Protein AF-A0A929CDM4-F1 (afdb_monomer_lite)

Radius of gyration: 18.73 Å; chains: 1; bounding box: 52×41×54 Å

Secondary structure (DSSP, 8-state):
---EEEE---S--S-----EEE--SEEESPTTTS-TTTTTTEEEEEEE-TTSPEEEEEEETTTTEEEEEEESTT-EEEEEEEE-TTSPBPPPEE--SSEEEEEETTEEEEEEEEE-S-SB-EEEEEEEEEHHHHHHHHHTTGGGSPTTSPP---HHHHHHHHHHHHS-HHHHHHHHHHTT-SSHHHHHHTTSPEEEEEE-SSEEEEEEEEE-TTSS-EEEEEEEEETTT-B-

Sequence (232 aa):
MLLLMIILHLPDTQGIVSAQEAPPVLEFPQSGLDDTSTYRGYTTRFFKDSEGNTLQISLNRNNGRVVNLWADAANESISFTARDTSGQPAKLNWLSDSAQVSATGQNRFVHYTLSSELSTLDIGHFLLGSMRKERDYQYFQYHLQPFGSEPFIEDEFKELIGHIEQLPEKKRHLHLTLLKAKDTNELRLRLLPRITFSKGEQISTMHINQVMFDGKNHLLLELSVDSKKAAI

pLDD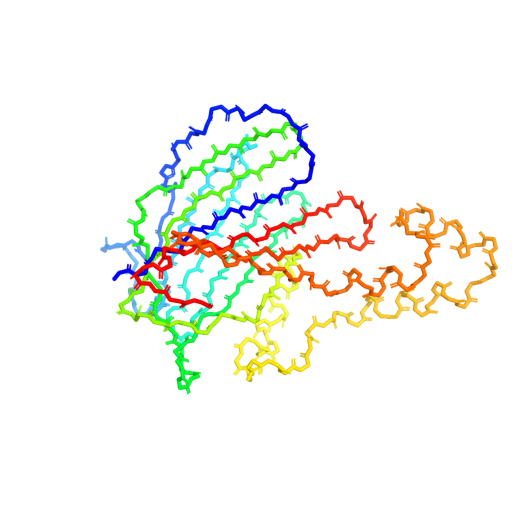T: mean 88.38, std 15.76, range [22.84, 98.5]

Foldseek 3Di:
DKKWKKKKKWDDDDDWDDWDWWAFPDKPPDPPPDDCVVQPQKIWTWTAAPVRWIWIWMARQQLQKIKIFTPDPFRWIKIKGKDDPVRGGFGKDFPDRTWTWTDDDPITIIIGIIDGPDQEIDMAPIDTGHPVLVVVCVVVPVSVDDHVPDHDFDVVLVVVLVVLVPDDPVSSVVVCVQLVHPHSVRLVVLRAWDWDWDDDPQKTKIWTWHQHNSNPTIIIIIIIIGPVRHDD

Structure (mmCIF, N/CA/C/O backbone):
data_AF-A0A929CDM4-F1
#
_entry.id   AF-A0A929CDM4-F1
#
loop_
_atom_site.group_PDB
_atom_site.id
_atom_site.type_symbol
_atom_site.label_atom_id
_atom_site.label_alt_id
_atom_site.label_comp_id
_atom_site.label_asym_id
_atom_site.label_entity_id
_atom_site.label_seq_id
_atom_site.pdbx_PDB_ins_code
_atom_site.Cartn_x
_atom_site.Cartn_y
_atom_site.Cartn_z
_atom_site.occupancy
_atom_site.B_iso_or_equiv
_atom_site.auth_seq_id
_atom_site.auth_comp_id
_atom_site.auth_asym_id
_atom_site.auth_atom_id
_atom_site.pdbx_PDB_model_num
ATOM 1 N N . MET A 1 1 ? 4.713 0.581 -23.415 1.00 25.42 1 MET A N 1
ATOM 2 C CA . MET A 1 1 ? 5.278 1.217 -22.210 1.00 25.42 1 MET A CA 1
ATOM 3 C C . MET A 1 1 ? 4.119 1.634 -21.330 1.00 25.42 1 MET A C 1
ATOM 5 O O . MET A 1 1 ? 3.431 2.598 -21.652 1.00 25.42 1 MET A O 1
ATOM 9 N N . LEU A 1 2 ? 3.851 0.835 -20.300 1.00 22.84 2 LEU A N 1
ATOM 10 C CA . LEU A 1 2 ? 2.886 1.166 -19.258 1.00 22.84 2 LEU A CA 1
ATOM 11 C C . LEU A 1 2 ? 3.387 2.399 -18.492 1.00 22.84 2 LEU A C 1
ATOM 13 O O . LEU A 1 2 ? 4.569 2.454 -18.167 1.00 22.84 2 LEU A O 1
ATOM 17 N N . LEU A 1 3 ? 2.516 3.373 -18.239 1.00 26.31 3 LEU A N 1
ATOM 18 C CA . LEU A 1 3 ? 2.780 4.494 -17.339 1.00 26.31 3 LEU A CA 1
ATOM 19 C C . LEU A 1 3 ? 1.980 4.210 -16.072 1.00 26.31 3 LEU A C 1
ATOM 21 O O . LEU A 1 3 ? 0.757 4.257 -16.136 1.00 26.31 3 LEU A O 1
ATOM 25 N N . LEU A 1 4 ? 2.639 3.854 -14.973 1.00 32.91 4 LEU A N 1
ATOM 26 C CA . LEU A 1 4 ? 1.983 3.728 -13.675 1.00 32.91 4 LEU A CA 1
ATOM 27 C C . LEU A 1 4 ? 2.288 4.990 -12.874 1.00 32.91 4 LEU A C 1
ATOM 29 O O . LEU A 1 4 ? 3.416 5.175 -12.419 1.00 32.91 4 LEU A O 1
ATOM 33 N N . MET A 1 5 ? 1.292 5.862 -12.763 1.00 35.81 5 MET A N 1
ATOM 34 C CA . MET A 1 5 ? 1.339 7.080 -11.963 1.00 35.81 5 MET A CA 1
ATOM 35 C C . MET A 1 5 ? 0.899 6.733 -10.545 1.00 35.81 5 MET A C 1
ATOM 37 O O . MET A 1 5 ? -0.217 6.246 -10.367 1.00 35.81 5 MET A O 1
ATOM 41 N N . ILE A 1 6 ? 1.765 6.945 -9.557 1.00 46.19 6 ILE A N 1
ATOM 42 C CA . ILE A 1 6 ? 1.439 6.677 -8.155 1.00 46.19 6 ILE A CA 1
ATOM 43 C C . ILE A 1 6 ? 1.203 8.007 -7.439 1.00 46.19 6 ILE A C 1
ATOM 45 O O . ILE A 1 6 ? 2.152 8.773 -7.341 1.00 46.19 6 ILE A O 1
ATOM 49 N N . ILE A 1 7 ? -0.012 8.303 -6.956 1.00 46.38 7 ILE A N 1
ATOM 50 C CA . ILE A 1 7 ? -0.275 9.473 -6.085 1.00 46.38 7 ILE A CA 1
ATOM 51 C C . ILE A 1 7 ? -0.648 8.983 -4.690 1.00 46.38 7 ILE A C 1
ATOM 53 O O . ILE A 1 7 ? -1.564 8.185 -4.524 1.00 46.38 7 ILE A O 1
ATOM 57 N N . LEU A 1 8 ? 0.035 9.469 -3.661 1.00 40.16 8 LEU A N 1
ATOM 58 C CA . LEU A 1 8 ? -0.279 9.118 -2.278 1.00 40.16 8 LEU A CA 1
ATOM 59 C C . LEU A 1 8 ? -0.934 10.316 -1.581 1.00 40.16 8 LEU A C 1
ATOM 61 O O . LEU A 1 8 ? -0.288 11.349 -1.468 1.00 40.16 8 LEU A O 1
ATOM 65 N N . HIS A 1 9 ? -2.205 10.211 -1.166 1.00 36.44 9 HIS A N 1
ATOM 66 C CA . HIS A 1 9 ? -2.875 11.205 -0.295 1.00 36.44 9 HIS A CA 1
ATOM 67 C C . HIS A 1 9 ? -2.745 10.828 1.185 1.00 36.44 9 HIS A C 1
ATOM 69 O O . HIS A 1 9 ? -2.899 9.667 1.564 1.00 36.44 9 HIS A O 1
ATOM 75 N N . LEU A 1 10 ? -2.674 11.873 2.004 1.00 34.91 10 LEU A N 1
ATOM 76 C CA . LEU A 1 10 ? -3.344 11.984 3.308 1.00 34.91 10 LEU A CA 1
ATOM 77 C C . LEU A 1 10 ? -4.508 13.013 3.137 1.00 34.91 10 LEU A C 1
ATOM 79 O O . LEU A 1 10 ? -4.546 13.659 2.086 1.00 34.91 10 LEU A O 1
ATOM 83 N N . PRO A 1 11 ? -5.507 13.166 4.035 1.00 39.91 11 PRO A N 1
ATOM 84 C CA . PRO A 1 11 ? -6.790 13.809 3.717 1.00 39.91 11 PRO A CA 1
ATOM 85 C C . PRO A 1 11 ? -6.906 15.329 3.994 1.00 39.91 11 PRO A C 1
ATOM 87 O O . PRO A 1 11 ? -6.393 15.859 4.974 1.00 39.91 11 PRO A O 1
ATOM 90 N N . ASP A 1 12 ? -7.714 15.979 3.143 1.00 35.16 12 ASP A N 1
ATOM 91 C CA . ASP A 1 12 ? -8.304 17.342 3.128 1.00 35.16 12 ASP A CA 1
ATOM 92 C C . ASP A 1 12 ? -7.727 18.450 2.211 1.00 35.16 12 ASP A C 1
ATOM 94 O O . ASP A 1 12 ? -6.548 18.796 2.185 1.00 35.16 12 ASP A O 1
ATOM 98 N N . THR A 1 13 ? -8.647 19.020 1.424 1.00 42.25 13 THR A N 1
ATOM 99 C CA . THR A 1 13 ? -8.456 19.924 0.282 1.00 42.25 13 THR A CA 1
ATOM 100 C C . THR A 1 13 ? -8.278 21.394 0.670 1.00 42.25 13 THR A C 1
ATOM 102 O O . THR A 1 13 ? -9.182 21.971 1.266 1.00 42.25 13 THR A O 1
ATOM 105 N N . GLN A 1 14 ? -7.186 22.022 0.215 1.00 34.78 14 GLN A N 1
ATOM 106 C CA . GLN A 1 14 ? -7.141 23.259 -0.594 1.00 34.78 14 GLN A CA 1
ATOM 107 C C . GLN A 1 14 ? -5.694 23.777 -0.688 1.00 34.78 14 GLN A C 1
ATOM 109 O O . GLN A 1 14 ? -5.054 24.031 0.327 1.00 34.78 14 GLN A O 1
ATOM 114 N N . GLY A 1 15 ? -5.222 23.993 -1.921 1.00 40.34 15 GLY A N 1
ATOM 115 C CA . GLY A 1 15 ? -3.955 24.665 -2.225 1.00 40.34 15 GLY A CA 1
ATOM 116 C C . GLY A 1 15 ? -2.789 23.709 -2.456 1.00 40.34 15 GLY A C 1
ATOM 117 O O . GLY A 1 15 ? -2.022 23.444 -1.539 1.00 40.34 15 GLY A O 1
ATOM 118 N N . ILE A 1 16 ? -2.620 23.240 -3.698 1.00 43.75 16 ILE A N 1
ATOM 119 C CA . ILE A 1 16 ? -1.376 22.576 -4.106 1.00 43.75 16 ILE A CA 1
ATOM 120 C C . ILE A 1 16 ? -0.238 23.583 -3.896 1.00 43.75 16 ILE A C 1
ATOM 122 O O . ILE A 1 16 ? -0.132 24.568 -4.628 1.00 43.75 16 ILE A O 1
ATOM 126 N N . VAL A 1 17 ? 0.601 23.351 -2.886 1.00 54.66 17 VAL A N 1
ATOM 127 C CA . VAL A 1 17 ? 1.922 23.976 -2.808 1.00 54.66 17 VAL A CA 1
ATOM 128 C C . VAL A 1 17 ? 2.758 23.375 -3.937 1.00 54.66 17 VAL A C 1
ATOM 130 O O . VAL A 1 17 ? 2.660 22.176 -4.199 1.00 54.66 17 VAL A O 1
ATOM 133 N N . SER A 1 18 ? 3.530 24.222 -4.626 1.00 63.28 18 SER A N 1
ATOM 134 C CA . SER A 1 18 ? 4.393 23.871 -5.764 1.00 63.28 18 SER A CA 1
ATOM 135 C C . SER A 1 18 ? 5.020 22.485 -5.601 1.00 63.28 18 SER A C 1
ATOM 137 O O . SER A 1 18 ? 5.820 22.281 -4.690 1.00 63.28 18 SER A O 1
ATOM 139 N N . ALA A 1 19 ? 4.668 21.546 -6.482 1.00 76.25 19 ALA A N 1
ATOM 140 C CA . ALA A 1 19 ? 5.334 20.253 -6.530 1.00 76.25 19 ALA A CA 1
ATOM 141 C C . ALA A 1 19 ? 6.812 20.468 -6.864 1.00 76.25 19 ALA A C 1
ATOM 143 O O . ALA A 1 19 ? 7.143 21.160 -7.828 1.00 76.25 19 ALA A O 1
ATOM 144 N N . GLN A 1 20 ? 7.689 19.910 -6.038 1.00 87.19 20 GLN A N 1
ATOM 145 C CA . GLN A 1 20 ? 9.128 19.990 -6.213 1.00 87.19 20 GLN A CA 1
ATOM 146 C C . GLN A 1 20 ? 9.639 18.656 -6.746 1.00 87.19 20 GLN A C 1
ATOM 148 O O . GLN A 1 20 ? 9.327 17.599 -6.197 1.00 87.19 20 GLN A O 1
ATOM 153 N N . GLU A 1 21 ? 10.453 18.698 -7.799 1.00 92.50 21 GLU A N 1
ATOM 154 C CA . GLU A 1 21 ? 11.220 17.524 -8.203 1.00 92.50 21 GLU A CA 1
ATOM 155 C C . GLU A 1 21 ? 12.309 17.233 -7.165 1.00 92.50 21 GLU A C 1
ATOM 157 O O . GLU A 1 21 ? 13.149 18.080 -6.851 1.00 92.50 21 GLU A O 1
ATOM 162 N N . ALA A 1 22 ? 12.281 16.018 -6.633 1.00 92.25 22 ALA A N 1
ATOM 163 C CA . ALA A 1 22 ? 13.230 15.493 -5.673 1.00 92.25 22 ALA A CA 1
ATOM 164 C C . ALA A 1 22 ? 13.997 14.329 -6.324 1.00 92.25 22 ALA A C 1
ATOM 166 O O . ALA A 1 22 ? 13.408 13.267 -6.566 1.00 92.25 22 ALA A O 1
ATOM 167 N N . PRO A 1 23 ? 15.296 14.491 -6.635 1.00 94.88 23 PRO A N 1
ATOM 168 C CA . PRO A 1 23 ? 16.120 13.361 -7.034 1.00 94.88 23 PRO A CA 1
ATOM 169 C C . PRO A 1 23 ? 16.297 12.400 -5.848 1.00 94.88 23 PRO A C 1
ATOM 171 O O . PRO A 1 23 ? 16.176 12.813 -4.686 1.00 94.88 23 PRO A O 1
ATOM 174 N N . PRO A 1 24 ? 16.595 11.120 -6.108 1.00 96.06 24 PRO A N 1
ATOM 175 C CA . PRO A 1 24 ? 16.907 10.191 -5.040 1.00 96.06 24 PRO A CA 1
ATOM 176 C C . PRO A 1 24 ? 18.178 10.632 -4.301 1.00 96.06 24 PRO A C 1
ATOM 178 O O . PRO A 1 24 ? 19.179 11.007 -4.907 1.00 96.06 24 PRO A O 1
ATOM 181 N N . VAL A 1 25 ? 18.146 10.574 -2.970 1.00 96.00 25 VAL A N 1
ATOM 182 C CA . VAL A 1 25 ? 19.313 10.851 -2.113 1.00 96.00 25 VAL A CA 1
ATOM 183 C C . VAL A 1 25 ? 20.250 9.649 -2.011 1.00 96.00 25 VAL A C 1
ATOM 185 O O . VAL A 1 25 ? 21.412 9.795 -1.641 1.00 96.00 25 VAL A O 1
ATOM 188 N N . LEU A 1 26 ? 19.731 8.456 -2.307 1.00 94.88 26 LEU A N 1
ATOM 189 C CA . LEU A 1 26 ? 20.453 7.192 -2.322 1.00 94.88 26 LEU A CA 1
ATOM 190 C C . LEU A 1 26 ? 19.713 6.212 -3.238 1.00 94.88 26 LEU A C 1
ATOM 192 O O . LEU A 1 26 ? 18.481 6.211 -3.289 1.00 94.88 26 LEU A O 1
ATOM 196 N N . GLU A 1 27 ? 20.456 5.359 -3.930 1.00 94.06 27 GLU A N 1
ATOM 197 C CA . GLU A 1 27 ? 19.916 4.321 -4.808 1.00 94.06 27 GLU A CA 1
ATOM 198 C C . GLU A 1 27 ? 20.677 3.019 -4.589 1.00 94.06 27 GLU A C 1
ATOM 200 O O . GLU A 1 27 ? 21.888 3.054 -4.396 1.00 94.06 27 GLU A O 1
ATOM 205 N N . PHE A 1 28 ? 19.980 1.886 -4.650 1.00 91.81 28 PHE A N 1
ATOM 206 C CA . PHE A 1 28 ? 20.576 0.555 -4.630 1.00 91.81 28 PHE A CA 1
ATOM 207 C C . PHE A 1 28 ? 20.020 -0.320 -5.760 1.00 91.81 28 PHE A C 1
ATOM 209 O O . PHE A 1 28 ? 18.816 -0.269 -6.038 1.00 91.81 28 PHE A O 1
ATOM 216 N N . PRO A 1 29 ? 20.851 -1.191 -6.354 1.00 90.38 29 PRO A N 1
ATOM 217 C CA . PRO A 1 29 ? 22.305 -1.247 -6.177 1.00 90.38 29 PRO A CA 1
ATOM 218 C C . PRO A 1 29 ? 23.016 -0.068 -6.866 1.00 90.38 29 PRO A C 1
ATOM 220 O O . PRO A 1 29 ? 22.627 0.348 -7.957 1.00 90.38 29 PRO A O 1
ATOM 223 N N . GLN A 1 30 ? 24.094 0.431 -6.265 1.00 86.62 30 GLN A N 1
ATOM 224 C CA . GLN A 1 30 ? 25.029 1.362 -6.889 1.00 86.62 30 GLN A CA 1
ATOM 225 C C . GLN A 1 30 ? 26.025 0.597 -7.761 1.00 86.62 30 GLN A C 1
ATOM 227 O O . GLN A 1 30 ? 26.800 -0.241 -7.289 1.00 86.62 30 GLN A O 1
ATOM 232 N N . SER A 1 31 ? 26.026 0.909 -9.057 1.00 81.19 31 SER A N 1
ATOM 233 C CA . SER A 1 31 ? 26.948 0.302 -10.017 1.00 81.19 31 SER A CA 1
ATOM 234 C C . SER A 1 31 ? 28.405 0.545 -9.613 1.00 81.19 31 SER A C 1
ATOM 236 O O . SER A 1 31 ? 28.826 1.687 -9.448 1.00 81.19 31 SER A O 1
ATOM 238 N N . GLY A 1 32 ? 29.187 -0.530 -9.496 1.00 81.38 32 GLY A N 1
ATOM 239 C CA . GLY A 1 32 ? 30.612 -0.470 -9.153 1.00 81.38 32 GLY A CA 1
ATOM 240 C C . GLY A 1 32 ? 30.923 -0.376 -7.656 1.00 81.38 32 GLY A C 1
ATOM 241 O O . GLY A 1 32 ? 32.097 -0.461 -7.303 1.00 81.38 32 GLY A O 1
ATOM 242 N N . LEU A 1 33 ? 29.910 -0.248 -6.790 1.00 85.50 33 LEU A N 1
ATOM 243 C CA . LEU A 1 33 ? 30.075 -0.277 -5.332 1.00 85.50 33 LEU A CA 1
ATOM 244 C C . LEU A 1 33 ? 29.422 -1.514 -4.709 1.00 85.50 33 LEU A C 1
ATOM 246 O O . LEU A 1 33 ? 30.043 -2.193 -3.894 1.00 85.50 33 LEU A O 1
ATOM 250 N N . ASP A 1 34 ? 28.187 -1.816 -5.103 1.00 84.62 34 ASP A N 1
ATOM 251 C CA . ASP A 1 34 ? 27.412 -2.902 -4.514 1.00 84.62 34 ASP A CA 1
ATOM 252 C C . ASP A 1 34 ? 27.644 -4.248 -5.203 1.00 84.62 34 ASP A C 1
ATOM 254 O O . ASP A 1 34 ? 27.757 -4.349 -6.430 1.00 84.62 34 ASP A O 1
ATOM 258 N N . ASP A 1 35 ? 27.608 -5.322 -4.410 1.00 81.75 35 ASP A N 1
ATOM 259 C CA . ASP A 1 35 ? 27.522 -6.677 -4.942 1.00 81.75 35 ASP A CA 1
ATOM 260 C C . ASP A 1 35 ? 26.142 -6.910 -5.573 1.00 81.75 35 ASP A C 1
ATOM 262 O O . ASP A 1 35 ? 25.146 -7.207 -4.908 1.00 81.75 35 ASP A O 1
ATOM 266 N N . THR A 1 36 ? 26.101 -6.814 -6.899 1.00 74.00 36 THR A N 1
ATOM 267 C CA . THR A 1 36 ? 24.895 -7.029 -7.710 1.00 74.00 36 THR A CA 1
ATOM 268 C C . THR A 1 36 ? 24.220 -8.388 -7.487 1.00 74.00 36 THR A C 1
ATOM 270 O O . THR A 1 36 ? 23.030 -8.526 -7.780 1.00 74.00 36 THR A O 1
ATOM 273 N N . SER A 1 37 ? 24.928 -9.393 -6.955 1.00 80.94 37 SER A N 1
ATOM 274 C CA . SER A 1 37 ? 24.332 -10.690 -6.631 1.00 80.94 37 SER A CA 1
ATOM 275 C C . SER A 1 37 ? 23.395 -10.614 -5.420 1.00 80.94 37 SER A C 1
ATOM 277 O O . SER A 1 37 ? 22.335 -11.243 -5.439 1.00 80.94 37 SER A O 1
ATOM 279 N N . THR A 1 38 ? 23.725 -9.770 -4.437 1.00 77.75 38 THR A N 1
ATOM 280 C CA . THR A 1 38 ? 22.933 -9.539 -3.220 1.00 77.75 38 THR A CA 1
ATOM 281 C C . THR A 1 38 ? 21.629 -8.795 -3.525 1.00 77.75 38 THR A C 1
ATOM 283 O O . THR A 1 38 ? 20.590 -9.087 -2.938 1.00 77.75 38 THR A O 1
ATOM 286 N N . TYR A 1 39 ? 21.644 -7.890 -4.506 1.00 78.81 39 TYR A N 1
ATOM 287 C CA . TYR A 1 39 ? 20.474 -7.100 -4.918 1.00 78.81 39 TYR A CA 1
ATOM 288 C C . TYR A 1 39 ? 19.732 -7.694 -6.121 1.00 78.81 39 TYR A C 1
ATOM 290 O O . TYR A 1 39 ? 18.969 -7.000 -6.796 1.00 78.81 39 TYR A O 1
ATOM 298 N N . ARG A 1 40 ? 19.953 -8.973 -6.448 1.00 82.56 40 ARG A N 1
ATOM 299 C CA . ARG A 1 40 ? 19.385 -9.572 -7.661 1.00 82.56 40 ARG A CA 1
ATOM 300 C C . ARG A 1 40 ? 17.858 -9.474 -7.663 1.00 82.56 40 ARG A C 1
ATOM 302 O O . ARG A 1 40 ? 17.171 -10.103 -6.862 1.00 82.56 40 ARG A O 1
ATOM 309 N N . GLY A 1 41 ? 17.333 -8.725 -8.630 1.00 84.88 41 GLY A N 1
ATOM 310 C CA . GLY A 1 41 ? 15.897 -8.508 -8.792 1.00 84.88 41 GLY A CA 1
ATOM 311 C C . GLY A 1 41 ? 15.315 -7.437 -7.871 1.00 84.88 41 GLY A C 1
ATOM 312 O O . GLY A 1 41 ? 14.106 -7.260 -7.883 1.00 84.88 41 GLY A O 1
ATOM 313 N N . TYR A 1 42 ? 16.139 -6.694 -7.134 1.00 90.69 42 TYR A N 1
ATOM 314 C CA . TYR A 1 42 ? 15.710 -5.560 -6.324 1.00 90.69 42 TYR A CA 1
ATOM 315 C C . TYR A 1 42 ? 16.337 -4.262 -6.823 1.00 90.69 42 TYR A C 1
ATOM 317 O O . TYR A 1 42 ? 17.523 -4.210 -7.142 1.00 90.69 42 TYR A O 1
ATOM 325 N N . THR A 1 43 ? 15.535 -3.204 -6.856 1.00 94.44 43 THR A N 1
ATOM 326 C CA . THR A 1 43 ? 16.027 -1.831 -7.011 1.00 94.44 43 THR A CA 1
ATOM 327 C C . THR A 1 43 ? 15.331 -0.946 -5.997 1.00 94.44 43 THR A C 1
ATOM 329 O O . THR A 1 43 ? 14.103 -0.981 -5.912 1.00 94.44 43 THR A O 1
ATOM 332 N N . THR A 1 44 ? 16.086 -0.133 -5.275 1.00 95.25 44 THR A N 1
ATOM 333 C CA . THR A 1 44 ? 15.560 0.721 -4.213 1.00 95.25 44 THR A CA 1
ATOM 334 C C . THR A 1 44 ? 16.042 2.145 -4.409 1.00 95.25 44 THR A C 1
ATOM 336 O O . THR A 1 44 ? 17.218 2.364 -4.677 1.00 95.25 44 THR A O 1
ATOM 339 N N . ARG A 1 45 ? 15.148 3.118 -4.246 1.00 97.12 45 ARG A N 1
ATOM 340 C CA . ARG A 1 45 ? 15.481 4.545 -4.236 1.00 97.12 45 ARG A CA 1
ATOM 341 C C . ARG A 1 45 ? 14.994 5.184 -2.945 1.00 97.12 45 ARG A C 1
ATOM 343 O O . ARG A 1 45 ? 13.924 4.830 -2.448 1.00 97.12 45 ARG A O 1
ATOM 350 N N . PHE A 1 46 ? 15.775 6.118 -2.415 1.00 97.19 46 PHE A N 1
ATOM 351 C CA . PHE A 1 46 ? 15.433 6.895 -1.229 1.00 97.19 46 PHE A CA 1
ATOM 352 C C . PHE A 1 46 ? 15.196 8.346 -1.612 1.00 97.19 46 PHE A C 1
ATOM 354 O O . PHE A 1 46 ? 16.004 8.930 -2.324 1.00 97.19 46 PHE A O 1
ATOM 361 N N . PHE A 1 47 ? 14.137 8.943 -1.085 1.00 96.00 47 PHE A N 1
ATOM 362 C CA . PHE A 1 47 ? 13.760 10.333 -1.317 1.00 96.00 47 PHE A CA 1
ATOM 363 C C . PHE A 1 47 ? 13.538 11.051 0.015 1.00 96.00 47 PHE A C 1
ATOM 365 O O . PHE A 1 47 ? 13.422 10.420 1.070 1.00 96.00 47 PHE A O 1
ATOM 372 N N . LYS A 1 48 ? 13.467 12.381 -0.042 1.00 94.94 48 LYS A N 1
ATOM 373 C CA . LYS A 1 48 ? 12.960 13.210 1.051 1.00 94.94 48 LYS A CA 1
ATOM 374 C C . LYS A 1 48 ? 11.534 13.631 0.740 1.00 94.94 48 LYS A C 1
ATOM 376 O O . LYS A 1 48 ? 11.285 14.109 -0.362 1.00 94.94 48 LYS A O 1
ATOM 381 N N . ASP A 1 49 ? 10.619 13.418 1.680 1.00 90.81 49 ASP A N 1
ATOM 382 C CA . ASP A 1 49 ? 9.259 13.944 1.565 1.00 90.81 49 ASP A CA 1
ATOM 383 C C . ASP A 1 49 ? 9.214 15.451 1.890 1.00 90.81 49 ASP A C 1
ATOM 385 O O . ASP A 1 49 ? 10.238 16.084 2.165 1.00 90.81 49 ASP A O 1
ATOM 389 N N . SER A 1 50 ? 8.015 16.036 1.858 1.00 90.12 50 SER A N 1
ATOM 390 C CA . SER A 1 50 ? 7.795 17.465 2.108 1.00 90.12 50 SER A CA 1
ATOM 391 C C . SER A 1 50 ? 8.124 17.911 3.537 1.00 90.12 50 SER A C 1
ATOM 393 O O . SER A 1 50 ? 8.226 19.108 3.788 1.00 90.12 50 SER A O 1
ATOM 395 N N . GLU A 1 51 ? 8.278 16.973 4.472 1.00 90.44 51 GLU A N 1
ATOM 396 C CA . GLU A 1 51 ? 8.641 17.222 5.871 1.00 90.44 51 GLU A CA 1
ATOM 397 C C . GLU A 1 51 ? 10.097 16.829 6.177 1.00 90.44 51 GLU A C 1
ATOM 399 O O . GLU A 1 51 ? 10.570 16.995 7.301 1.00 90.44 51 GLU A O 1
ATOM 404 N N . GLY A 1 52 ? 10.840 16.330 5.184 1.00 92.00 52 GLY A N 1
ATOM 405 C CA . GLY A 1 52 ? 12.222 15.880 5.338 1.00 92.00 52 GLY A CA 1
ATOM 406 C C . GLY A 1 52 ? 12.372 14.454 5.882 1.00 92.00 52 GLY A C 1
ATOM 407 O O . GLY A 1 52 ? 13.510 14.009 6.114 1.00 92.00 52 GLY A O 1
ATOM 408 N N . ASN A 1 53 ? 11.274 13.706 6.035 1.00 93.56 53 ASN A N 1
ATOM 409 C CA . ASN A 1 53 ? 11.332 12.281 6.348 1.00 93.56 53 ASN A CA 1
ATOM 410 C C . ASN A 1 53 ? 11.931 11.521 5.164 1.00 93.56 53 ASN A C 1
ATOM 412 O O . ASN A 1 53 ? 11.844 11.935 4.005 1.00 93.56 53 ASN A O 1
ATOM 416 N N . THR A 1 54 ? 12.572 10.393 5.456 1.00 96.12 54 THR A N 1
ATOM 417 C CA . THR A 1 54 ? 13.101 9.524 4.406 1.00 96.12 54 THR A CA 1
ATOM 418 C C . THR A 1 54 ? 11.998 8.598 3.910 1.00 96.12 54 THR A C 1
ATOM 420 O O . THR A 1 54 ? 11.437 7.833 4.691 1.00 96.12 54 THR A O 1
ATOM 423 N N . LEU A 1 55 ? 11.745 8.629 2.606 1.00 96.25 55 LEU A N 1
ATOM 424 C CA . LEU A 1 55 ? 10.916 7.656 1.909 1.00 96.25 55 LEU A CA 1
ATOM 425 C C . LEU A 1 55 ? 11.813 6.656 1.184 1.00 96.25 55 LEU A C 1
ATOM 427 O O . LEU A 1 55 ? 12.586 7.046 0.314 1.00 96.25 55 LEU A O 1
ATOM 431 N N . GLN A 1 56 ? 11.676 5.374 1.495 1.00 97.31 56 GLN A N 1
ATOM 432 C CA . GLN A 1 56 ? 12.272 4.281 0.737 1.00 97.31 56 GLN A CA 1
ATOM 433 C C . GLN A 1 56 ? 11.234 3.672 -0.208 1.00 97.31 56 GLN A C 1
ATOM 435 O O . GLN A 1 56 ? 10.188 3.209 0.242 1.00 97.31 56 GLN A O 1
ATOM 440 N N . ILE A 1 57 ? 11.551 3.585 -1.498 1.00 97.50 57 ILE A N 1
ATOM 441 C CA . ILE A 1 57 ? 10.730 2.887 -2.491 1.00 97.50 57 ILE A CA 1
ATOM 442 C C . ILE A 1 57 ? 11.536 1.727 -3.057 1.00 97.50 57 ILE A C 1
ATOM 444 O O . ILE A 1 57 ? 12.588 1.932 -3.659 1.00 97.50 57 ILE A O 1
ATOM 448 N N . SER A 1 58 ? 11.043 0.509 -2.861 1.00 96.88 58 SER A N 1
ATOM 449 C CA . SER A 1 58 ? 11.698 -0.729 -3.288 1.00 96.88 58 SER A CA 1
ATOM 450 C C . SER A 1 58 ? 10.846 -1.442 -4.334 1.00 96.88 58 SER A C 1
ATOM 452 O O . SER A 1 58 ? 9.665 -1.705 -4.104 1.00 96.88 58 SER A O 1
ATOM 454 N N . LEU A 1 59 ? 11.455 -1.786 -5.467 1.00 97.12 59 LEU A N 1
ATOM 455 C CA . LEU A 1 59 ? 10.862 -2.614 -6.513 1.00 97.12 59 LEU A CA 1
ATOM 456 C C . LEU A 1 59 ? 11.484 -4.005 -6.434 1.00 97.12 59 LEU A C 1
ATOM 458 O O . LEU A 1 59 ? 12.681 -4.165 -6.681 1.00 97.12 59 LEU A O 1
ATOM 462 N N . ASN A 1 60 ? 10.678 -5.011 -6.110 1.00 95.81 60 ASN A N 1
ATOM 463 C CA . ASN A 1 60 ? 11.083 -6.406 -6.167 1.00 95.81 60 ASN A CA 1
ATOM 464 C C . ASN A 1 60 ? 10.578 -7.038 -7.465 1.00 95.81 60 ASN A C 1
ATOM 466 O O . ASN A 1 60 ? 9.436 -7.468 -7.592 1.00 95.81 60 ASN A O 1
ATOM 470 N N . ARG A 1 61 ? 11.469 -7.127 -8.443 1.00 92.94 61 ARG A N 1
ATOM 471 C CA . ARG A 1 61 ? 11.222 -7.676 -9.778 1.00 92.94 61 ARG A CA 1
ATOM 472 C C . ARG A 1 61 ? 11.077 -9.199 -9.779 1.00 92.94 61 ARG A C 1
ATOM 474 O O . ARG A 1 61 ? 10.622 -9.741 -10.781 1.00 92.94 61 ARG A O 1
ATOM 481 N N . ASN A 1 62 ? 11.458 -9.887 -8.699 1.00 92.94 62 ASN A N 1
ATOM 482 C CA . ASN A 1 62 ? 11.323 -11.342 -8.593 1.00 92.94 62 ASN A CA 1
ATOM 483 C C . ASN A 1 62 ? 9.905 -11.767 -8.200 1.00 92.94 62 ASN A C 1
ATOM 485 O O . ASN A 1 62 ? 9.492 -12.862 -8.560 1.00 92.94 62 ASN A O 1
ATOM 489 N N . ASN A 1 63 ? 9.169 -10.928 -7.464 1.00 94.31 63 ASN A N 1
ATOM 490 C CA . ASN A 1 63 ? 7.792 -11.220 -7.047 1.00 94.31 63 ASN A CA 1
ATOM 491 C C . ASN A 1 63 ? 6.770 -10.138 -7.449 1.00 94.31 63 ASN A C 1
ATOM 493 O O . ASN A 1 63 ? 5.587 -10.284 -7.157 1.00 94.31 63 ASN A O 1
ATOM 497 N N . GLY A 1 64 ? 7.209 -9.082 -8.143 1.00 95.81 64 GLY A N 1
ATOM 498 C CA . GLY A 1 64 ? 6.362 -8.003 -8.651 1.00 95.81 64 GLY A CA 1
ATOM 499 C C . GLY A 1 64 ? 5.904 -7.012 -7.580 1.00 95.81 64 GLY A C 1
ATOM 500 O O . GLY A 1 64 ? 5.031 -6.188 -7.849 1.00 95.81 64 GLY A O 1
ATOM 501 N N . ARG A 1 65 ? 6.450 -7.093 -6.360 1.00 97.62 65 ARG A N 1
ATOM 502 C CA . ARG A 1 65 ? 6.039 -6.256 -5.232 1.00 97.62 65 ARG A CA 1
ATOM 503 C C . ARG A 1 65 ? 6.708 -4.887 -5.272 1.00 97.62 65 ARG A C 1
ATOM 505 O O . ARG A 1 65 ? 7.928 -4.783 -5.394 1.00 97.62 65 ARG A O 1
ATOM 512 N N . VAL A 1 66 ? 5.906 -3.846 -5.094 1.00 98.12 66 VAL A N 1
ATOM 513 C CA . VAL A 1 66 ? 6.352 -2.465 -4.894 1.00 98.12 66 VAL A CA 1
ATOM 514 C C . VAL A 1 66 ? 6.057 -2.084 -3.456 1.00 98.12 66 VAL A C 1
ATOM 516 O O . VAL A 1 66 ? 4.923 -2.227 -3.004 1.00 98.12 66 VAL A O 1
ATOM 519 N N . VAL A 1 67 ? 7.073 -1.612 -2.737 1.00 98.12 67 VAL A N 1
ATOM 520 C CA . VAL A 1 67 ? 6.958 -1.245 -1.323 1.00 98.12 67 VAL A CA 1
ATOM 521 C C . VAL A 1 67 ? 7.467 0.171 -1.114 1.00 98.12 67 VAL A C 1
ATOM 523 O O . VAL A 1 67 ? 8.611 0.474 -1.444 1.00 98.12 67 VAL A O 1
ATOM 526 N N . ASN A 1 68 ? 6.625 1.009 -0.522 1.00 98.00 68 ASN A N 1
ATOM 527 C CA . ASN A 1 68 ? 6.941 2.357 -0.074 1.00 98.00 68 ASN A CA 1
ATOM 528 C C . ASN A 1 68 ? 6.971 2.349 1.462 1.00 98.00 68 ASN A C 1
ATOM 530 O O . ASN A 1 68 ? 6.042 1.821 2.081 1.00 98.00 68 ASN A O 1
ATOM 534 N N . LEU A 1 69 ? 8.026 2.893 2.069 1.00 97.25 69 LEU A N 1
ATOM 535 C CA . LEU A 1 69 ? 8.214 2.965 3.523 1.00 97.25 69 LEU A CA 1
ATOM 536 C C . LEU A 1 69 ? 8.635 4.379 3.919 1.00 97.25 69 LEU A C 1
ATOM 538 O O . LEU A 1 69 ? 9.661 4.864 3.438 1.00 97.25 69 LEU A O 1
ATOM 542 N N . TRP A 1 70 ? 7.884 5.007 4.818 1.00 95.44 70 TRP A N 1
ATOM 543 C CA . TRP A 1 70 ? 8.270 6.269 5.444 1.00 95.44 70 TRP A CA 1
ATOM 544 C C . TRP A 1 70 ? 8.959 5.990 6.770 1.00 95.44 70 TRP A C 1
ATOM 546 O O . TRP A 1 70 ? 8.394 5.367 7.665 1.00 95.44 70 TRP A O 1
ATOM 556 N N . ALA A 1 71 ? 10.176 6.506 6.908 1.00 93.62 71 ALA A N 1
ATOM 557 C CA . ALA A 1 71 ? 10.852 6.623 8.191 1.00 93.62 71 ALA A CA 1
ATOM 558 C C . ALA A 1 71 ? 10.390 7.911 8.891 1.00 93.62 71 ALA A C 1
ATOM 560 O O . ALA A 1 71 ? 11.157 8.864 9.029 1.00 93.62 71 ALA A O 1
ATOM 561 N N . ASP A 1 72 ? 9.114 7.944 9.268 1.00 89.81 72 ASP A N 1
ATOM 562 C CA . ASP A 1 72 ? 8.481 9.029 10.014 1.00 89.81 72 ASP A CA 1
ATOM 563 C C . ASP A 1 72 ? 8.004 8.546 11.398 1.00 89.81 72 ASP A C 1
ATOM 565 O O . ASP A 1 72 ? 8.281 7.422 11.824 1.00 89.81 72 ASP A O 1
ATOM 569 N N . ALA A 1 73 ? 7.283 9.396 12.131 1.00 87.75 73 ALA A N 1
ATOM 570 C CA . ALA A 1 73 ? 6.790 9.048 13.464 1.00 87.75 73 ALA A CA 1
ATOM 571 C C . ALA A 1 73 ? 5.792 7.870 13.468 1.00 87.75 73 ALA A C 1
ATOM 573 O O . ALA A 1 73 ? 5.648 7.200 14.493 1.00 87.75 73 ALA A O 1
ATOM 574 N N . ALA A 1 74 ? 5.106 7.615 12.351 1.00 87.88 74 ALA A N 1
ATOM 575 C CA . ALA A 1 74 ? 4.108 6.558 12.223 1.00 87.88 74 ALA A CA 1
ATOM 576 C C . ALA A 1 74 ? 4.669 5.274 11.582 1.00 87.88 74 ALA A C 1
ATOM 578 O O . ALA A 1 74 ? 4.018 4.230 11.662 1.00 87.88 74 ALA A O 1
ATOM 579 N N . ASN A 1 75 ? 5.888 5.318 11.032 1.00 93.56 75 ASN A N 1
ATOM 580 C CA . ASN A 1 75 ? 6.508 4.238 10.267 1.00 93.56 75 ASN A CA 1
ATOM 581 C C . ASN A 1 75 ? 5.544 3.719 9.193 1.00 93.56 75 ASN A C 1
ATOM 583 O O . ASN A 1 75 ? 5.180 2.540 9.196 1.00 93.56 75 ASN A O 1
ATOM 587 N N . GLU A 1 76 ? 5.049 4.609 8.338 1.00 94.31 76 GLU A N 1
ATOM 588 C CA . GLU A 1 76 ? 3.994 4.287 7.373 1.00 94.31 76 GLU A CA 1
ATOM 589 C C . GLU A 1 76 ? 4.507 3.400 6.229 1.00 94.31 76 GLU A C 1
ATOM 591 O O . GLU A 1 76 ? 5.672 3.454 5.828 1.00 94.31 76 GLU A O 1
ATOM 596 N N . SER A 1 77 ? 3.622 2.568 5.679 1.00 96.62 77 SER A N 1
ATOM 597 C CA . SER A 1 77 ? 3.906 1.740 4.510 1.00 96.62 77 SER A CA 1
ATOM 598 C C . SER A 1 77 ? 2.725 1.661 3.554 1.00 96.62 77 SER A C 1
ATOM 600 O O . SER A 1 77 ? 1.573 1.543 3.976 1.00 96.62 77 SER A O 1
ATOM 602 N N . ILE A 1 78 ? 3.038 1.693 2.258 1.00 98.00 78 ILE A N 1
ATOM 603 C CA . ILE A 1 78 ? 2.089 1.512 1.161 1.00 98.00 78 ILE A CA 1
ATOM 604 C C . ILE A 1 78 ? 2.707 0.569 0.135 1.00 98.00 78 ILE A C 1
ATOM 606 O O . ILE A 1 78 ? 3.802 0.822 -0.372 1.00 98.00 78 ILE A O 1
ATOM 610 N N . SER A 1 79 ? 2.006 -0.501 -0.213 1.00 97.81 79 SER 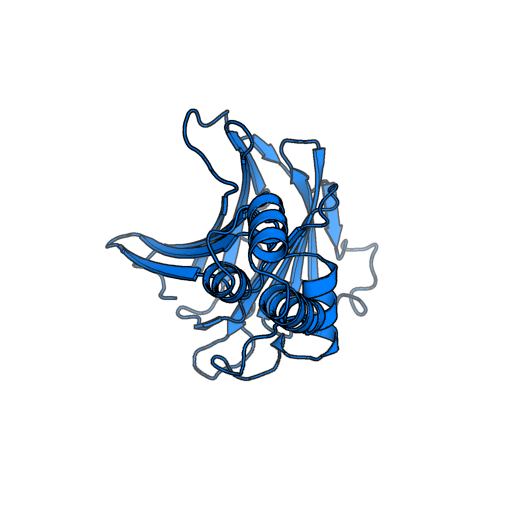A N 1
ATOM 611 C CA . SER A 1 79 ? 2.511 -1.492 -1.156 1.00 97.81 79 SER A CA 1
ATOM 612 C C . SER A 1 79 ? 1.416 -2.143 -1.991 1.00 97.81 79 SER A C 1
ATOM 614 O O . SER A 1 79 ? 0.230 -2.120 -1.655 1.00 97.81 79 SER A O 1
ATOM 616 N N . PHE A 1 80 ? 1.842 -2.722 -3.109 1.00 97.81 80 PHE A N 1
ATOM 617 C CA . PHE A 1 80 ? 1.023 -3.539 -4.000 1.00 97.81 80 PHE A CA 1
ATOM 618 C C . PHE A 1 80 ? 1.907 -4.561 -4.722 1.00 97.81 80 PHE A C 1
ATOM 620 O O . PHE A 1 80 ? 3.138 -4.469 -4.701 1.00 97.81 80 PHE A O 1
ATOM 627 N N . THR A 1 81 ? 1.281 -5.529 -5.380 1.00 97.94 81 THR A N 1
ATOM 628 C CA . THR A 1 81 ? 1.949 -6.518 -6.228 1.00 97.94 81 THR A CA 1
ATOM 629 C C . THR A 1 81 ? 1.377 -6.444 -7.638 1.00 97.94 81 THR A C 1
ATOM 631 O O . THR A 1 81 ? 0.160 -6.419 -7.809 1.00 97.94 81 THR A O 1
ATOM 634 N N . ALA A 1 82 ? 2.251 -6.440 -8.644 1.00 96.44 82 ALA A N 1
ATOM 635 C CA . ALA A 1 82 ? 1.881 -6.538 -10.050 1.00 96.44 82 ALA A CA 1
ATOM 636 C C . ALA A 1 82 ? 2.222 -7.924 -10.613 1.00 96.44 82 ALA A C 1
ATOM 638 O O . ALA A 1 82 ? 3.311 -8.460 -10.378 1.00 96.44 82 ALA A O 1
ATOM 639 N N . ARG A 1 83 ? 1.299 -8.494 -11.385 1.00 96.75 83 ARG A N 1
ATOM 640 C CA . ARG A 1 83 ? 1.446 -9.775 -12.081 1.00 96.75 83 ARG A CA 1
ATOM 641 C C . ARG A 1 83 ? 1.031 -9.640 -13.541 1.00 96.75 83 ARG A C 1
ATOM 643 O O . ARG A 1 83 ? 0.335 -8.698 -13.908 1.00 96.75 83 ARG A O 1
ATOM 650 N N . ASP A 1 84 ? 1.502 -10.550 -14.379 1.00 92.56 84 ASP A N 1
ATOM 651 C CA . ASP A 1 84 ? 0.925 -10.736 -15.707 1.00 92.56 84 ASP A CA 1
ATOM 652 C C . ASP A 1 84 ? -0.394 -11.521 -15.627 1.00 92.56 84 ASP A C 1
ATOM 654 O O . ASP A 1 84 ? -0.764 -12.041 -14.573 1.00 92.56 84 ASP A O 1
ATOM 658 N N . THR A 1 85 ? -1.086 -11.644 -16.758 1.00 90.69 85 THR A N 1
ATOM 659 C CA . THR A 1 85 ? -2.380 -12.342 -16.854 1.00 90.69 85 THR A CA 1
ATOM 660 C C . THR A 1 85 ? -2.291 -13.857 -16.637 1.00 90.69 85 THR A C 1
ATOM 662 O O . THR A 1 85 ? -3.315 -14.530 -16.540 1.00 90.69 85 THR A O 1
ATOM 665 N N . SER A 1 86 ? -1.079 -14.420 -16.561 1.00 92.88 86 SER A N 1
ATOM 666 C CA . SER A 1 86 ? -0.831 -15.815 -16.175 1.00 92.88 86 SER A CA 1
ATOM 667 C C . SER A 1 86 ? -0.518 -15.967 -14.679 1.00 92.88 86 SER A C 1
ATOM 669 O O . SER A 1 86 ? -0.245 -17.071 -14.203 1.00 92.88 86 SER A O 1
ATOM 671 N N . GLY A 1 87 ? -0.566 -14.864 -13.925 1.00 93.38 87 GLY A N 1
ATOM 672 C CA . GLY A 1 87 ? -0.279 -14.811 -12.498 1.00 93.38 87 GLY A CA 1
ATOM 673 C C . GLY A 1 87 ? 1.213 -14.801 -12.158 1.00 93.38 87 GLY A C 1
ATOM 674 O O . GLY A 1 87 ? 1.551 -14.951 -10.982 1.00 93.38 87 GLY A O 1
ATOM 675 N N . GLN A 1 88 ? 2.110 -14.631 -13.135 1.00 94.81 88 GLN A N 1
ATOM 676 C CA . GLN A 1 88 ? 3.548 -14.537 -12.875 1.00 94.81 88 GLN A CA 1
ATOM 677 C C . GLN A 1 88 ? 3.945 -13.117 -12.450 1.00 94.81 88 GLN A C 1
ATOM 679 O O . GLN A 1 88 ? 3.310 -12.151 -12.870 1.00 94.81 88 GLN A O 1
ATOM 684 N N . PRO A 1 89 ? 5.004 -12.954 -11.637 1.00 95.50 89 PRO A N 1
ATOM 685 C CA . PRO A 1 89 ? 5.532 -11.647 -11.256 1.00 95.50 89 PRO A CA 1
ATOM 686 C C . PRO A 1 89 ? 5.788 -10.718 -12.449 1.00 95.50 89 PRO A C 1
ATOM 688 O O . PRO A 1 89 ? 6.596 -11.026 -13.329 1.00 95.50 89 PRO A O 1
ATOM 691 N N . ALA A 1 90 ? 5.157 -9.543 -12.451 1.00 94.00 90 ALA A N 1
ATOM 692 C CA . ALA A 1 90 ? 5.426 -8.529 -13.459 1.00 94.00 90 ALA A CA 1
ATOM 693 C C . ALA A 1 90 ? 6.652 -7.699 -13.074 1.00 94.00 90 ALA A C 1
ATOM 695 O O . ALA A 1 90 ? 6.765 -7.177 -11.962 1.00 94.00 90 ALA A O 1
ATOM 696 N N . LYS A 1 91 ? 7.573 -7.525 -14.024 1.00 92.50 91 LYS A N 1
ATOM 697 C CA . LYS A 1 91 ? 8.735 -6.655 -13.831 1.00 92.50 91 LYS A CA 1
ATOM 698 C C . LYS A 1 91 ? 8.312 -5.201 -14.020 1.00 92.50 91 LYS A C 1
ATOM 700 O O . LYS A 1 91 ? 7.919 -4.801 -15.117 1.00 92.50 91 LYS A O 1
ATOM 705 N N . LEU A 1 92 ? 8.438 -4.428 -12.948 1.00 93.50 92 LEU A N 1
ATOM 706 C CA . LEU A 1 92 ? 8.314 -2.976 -12.960 1.00 93.50 92 LEU A CA 1
ATOM 707 C C . LEU A 1 92 ? 9.703 -2.345 -12.887 1.00 93.50 92 LEU A C 1
ATOM 709 O O . LEU A 1 92 ? 10.575 -2.835 -12.167 1.00 93.50 92 LEU A O 1
ATOM 713 N N . ASN A 1 93 ? 9.902 -1.269 -13.641 1.00 92.56 93 ASN A N 1
ATOM 714 C CA . ASN A 1 93 ? 11.132 -0.484 -13.641 1.00 92.56 93 ASN A CA 1
ATOM 715 C C . ASN A 1 93 ? 10.799 0.990 -13.411 1.00 92.56 93 ASN A C 1
ATOM 717 O O . ASN A 1 93 ? 9.715 1.449 -13.770 1.00 92.56 93 ASN A O 1
ATOM 721 N N . TRP A 1 94 ? 11.750 1.743 -12.872 1.00 92.94 94 TRP A N 1
ATOM 722 C CA . TRP A 1 94 ? 11.662 3.197 -12.834 1.00 92.94 94 TRP A CA 1
ATOM 723 C C . TRP A 1 94 ? 11.542 3.760 -14.250 1.00 92.94 94 TRP A C 1
ATOM 725 O O . TRP A 1 94 ? 12.302 3.369 -15.134 1.00 92.94 94 TRP A O 1
ATOM 735 N N . LEU A 1 95 ? 10.568 4.644 -14.464 1.00 91.00 95 LEU A N 1
ATOM 736 C CA . LEU A 1 95 ? 10.500 5.461 -15.674 1.00 91.00 95 LEU A CA 1
ATOM 737 C C . LEU A 1 95 ? 10.966 6.891 -15.402 1.00 91.00 95 LEU A C 1
ATOM 739 O O . LEU A 1 95 ? 11.617 7.484 -16.255 1.00 91.00 95 LEU A O 1
ATOM 743 N N . SER A 1 96 ? 10.623 7.443 -14.236 1.00 84.19 96 SER A N 1
ATOM 744 C CA . SER A 1 96 ? 11.117 8.747 -13.802 1.00 84.19 96 SER A CA 1
ATOM 745 C C . SER A 1 96 ? 12.459 8.604 -13.081 1.00 84.19 96 SER A C 1
ATOM 747 O O . SER A 1 96 ? 12.656 7.665 -12.308 1.00 84.19 96 SER A O 1
ATOM 749 N N . ASP A 1 97 ? 13.377 9.544 -13.302 1.00 89.50 97 ASP A N 1
ATOM 750 C CA . ASP A 1 97 ? 14.651 9.620 -12.565 1.00 89.50 97 ASP A CA 1
ATOM 751 C C . ASP A 1 97 ? 14.491 10.277 -11.186 1.00 89.50 97 ASP A C 1
ATOM 753 O O . ASP A 1 97 ? 15.297 10.059 -10.286 1.00 89.50 97 ASP A O 1
ATOM 757 N N . SER A 1 98 ? 13.412 11.036 -10.996 1.00 91.38 98 SER A N 1
ATOM 758 C CA . SER A 1 98 ? 13.054 11.730 -9.760 1.00 91.38 98 SER A CA 1
ATOM 759 C C . SER A 1 98 ? 11.643 11.353 -9.294 1.00 91.38 98 SER A C 1
ATOM 761 O O . SER A 1 98 ? 10.890 10.657 -9.990 1.00 91.38 98 SER A O 1
ATOM 763 N N . ALA A 1 99 ? 11.293 11.812 -8.094 1.00 92.69 99 ALA A N 1
ATOM 764 C CA . ALA A 1 99 ? 9.922 11.866 -7.609 1.00 92.69 99 ALA A CA 1
ATOM 765 C C . ALA A 1 99 ? 9.464 13.329 -7.523 1.00 92.69 99 ALA A C 1
ATOM 767 O O . ALA A 1 99 ? 10.264 14.226 -7.274 1.00 92.69 99 ALA A O 1
ATOM 768 N N . GLN A 1 100 ? 8.174 13.581 -7.701 1.00 94.12 100 GLN A N 1
ATOM 769 C CA . GLN A 1 100 ? 7.543 14.852 -7.373 1.00 94.12 100 GLN A CA 1
ATOM 770 C C . GLN A 1 100 ? 7.021 14.782 -5.945 1.00 94.12 100 GLN A C 1
ATOM 772 O O . GLN A 1 100 ? 6.255 13.883 -5.602 1.00 94.12 100 GLN A O 1
ATOM 777 N N . VAL A 1 101 ? 7.428 15.734 -5.119 1.00 91.19 101 VAL A N 1
ATOM 778 C CA . VAL A 1 101 ? 7.035 15.815 -3.715 1.00 91.19 101 VAL A CA 1
ATOM 779 C C . VAL A 1 101 ? 6.281 17.116 -3.501 1.00 91.19 101 VAL A C 1
ATOM 781 O O . VAL A 1 101 ? 6.705 18.176 -3.964 1.00 91.19 101 VAL A O 1
ATOM 784 N N . SER A 1 102 ? 5.144 17.049 -2.821 1.00 89.38 102 SER A N 1
ATOM 785 C CA . SER A 1 102 ? 4.351 18.231 -2.491 1.00 89.38 102 SER A CA 1
ATOM 786 C C . SER A 1 102 ? 3.615 18.047 -1.171 1.00 89.38 102 SER A C 1
ATOM 788 O O . SER A 1 102 ? 3.577 16.955 -0.602 1.00 89.38 102 SER A O 1
ATOM 790 N N . ALA A 1 103 ? 3.030 19.135 -0.675 1.00 86.69 103 ALA A N 1
ATOM 791 C CA . ALA A 1 103 ? 2.161 19.108 0.488 1.00 86.69 103 ALA A CA 1
ATOM 792 C C . ALA A 1 103 ? 0.967 20.048 0.315 1.00 86.69 103 ALA A C 1
ATOM 794 O O . ALA A 1 103 ? 0.994 20.999 -0.471 1.00 86.69 103 ALA A O 1
ATOM 795 N N . THR A 1 104 ? -0.106 19.785 1.050 1.00 82.75 104 THR A N 1
ATOM 796 C CA . THR A 1 104 ? -1.295 20.642 1.119 1.00 82.75 104 THR A CA 1
ATOM 797 C C . THR A 1 104 ? -1.936 20.463 2.485 1.00 82.75 104 THR A C 1
ATOM 799 O O . THR A 1 104 ? -2.431 19.385 2.800 1.00 82.75 104 THR A O 1
ATOM 802 N N . GLY A 1 105 ? -1.919 21.506 3.317 1.00 83.19 105 GLY A N 1
ATOM 803 C CA . GLY A 1 105 ? -2.364 21.383 4.705 1.00 83.19 105 GLY A CA 1
ATOM 804 C C . GLY A 1 105 ? -1.520 20.354 5.465 1.00 83.19 105 GLY A C 1
ATOM 805 O O . GLY A 1 105 ? -0.311 20.520 5.574 1.00 83.19 105 GLY A O 1
ATOM 806 N N . GLN A 1 106 ? -2.161 19.300 5.976 1.00 81.00 106 GLN A N 1
ATOM 807 C CA . GLN A 1 106 ? -1.498 18.185 6.676 1.00 81.00 106 GLN A CA 1
ATOM 808 C C . GLN A 1 106 ? -1.099 17.041 5.734 1.00 81.00 106 GLN A C 1
ATOM 810 O O . GLN A 1 106 ? -0.571 16.022 6.173 1.00 81.00 106 GLN A O 1
ATOM 815 N N . ASN A 1 107 ? -1.363 17.195 4.437 1.00 83.19 107 ASN A N 1
ATOM 816 C CA . ASN A 1 107 ? -1.215 16.117 3.477 1.00 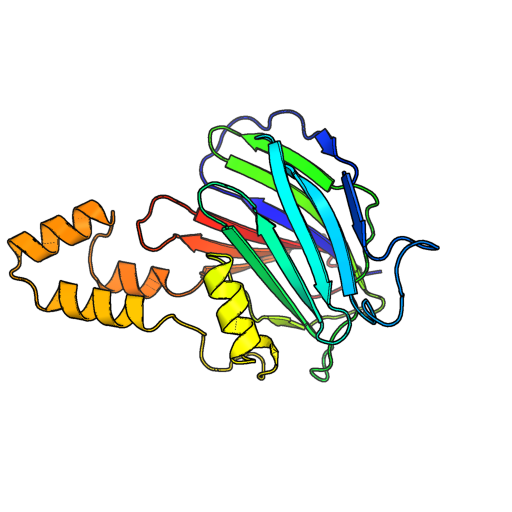83.19 107 ASN A CA 1
ATOM 817 C C . ASN A 1 107 ? 0.112 16.203 2.775 1.00 83.19 107 ASN A C 1
ATOM 819 O O . ASN A 1 107 ? 0.526 17.282 2.353 1.00 83.19 107 ASN A O 1
ATOM 823 N N . ARG A 1 108 ? 0.734 15.041 2.622 1.00 88.56 108 ARG A N 1
ATOM 824 C CA . ARG A 1 108 ? 2.027 14.863 1.980 1.00 88.56 108 ARG A CA 1
ATOM 825 C C . ARG A 1 108 ? 1.812 13.976 0.774 1.00 88.56 108 ARG A C 1
ATOM 827 O O . ARG A 1 108 ? 1.147 12.947 0.883 1.00 88.56 108 ARG A O 1
ATOM 834 N N . PHE A 1 109 ? 2.387 14.378 -0.346 1.00 89.19 109 PHE A N 1
ATOM 835 C CA . PHE A 1 109 ? 2.248 13.674 -1.606 1.00 89.19 109 PHE A CA 1
ATOM 836 C C . PHE A 1 109 ? 3.624 13.332 -2.133 1.00 89.19 109 PHE A C 1
ATOM 838 O O . PHE A 1 109 ? 4.520 14.177 -2.176 1.00 89.19 109 PHE A O 1
ATOM 845 N N . VAL A 1 110 ? 3.762 12.090 -2.577 1.00 93.44 110 VAL A N 1
ATOM 846 C CA . VAL A 1 110 ? 4.892 11.668 -3.390 1.00 93.44 110 VAL A CA 1
ATOM 847 C C . VAL A 1 110 ? 4.353 11.008 -4.638 1.00 93.44 110 VAL A C 1
ATOM 849 O O . VAL A 1 110 ? 3.493 10.129 -4.564 1.00 93.44 110 VAL A O 1
ATOM 852 N N . HIS A 1 111 ? 4.876 11.453 -5.770 1.00 93.00 111 HIS A N 1
ATOM 853 C CA . HIS A 1 111 ? 4.535 10.953 -7.080 1.00 93.00 111 HIS A CA 1
ATOM 854 C C . HIS A 1 111 ? 5.789 10.508 -7.822 1.00 93.00 111 HIS A C 1
ATOM 856 O O . HIS A 1 111 ? 6.775 11.228 -7.919 1.00 93.00 111 HIS A O 1
ATOM 862 N N . TYR A 1 112 ? 5.753 9.292 -8.347 1.00 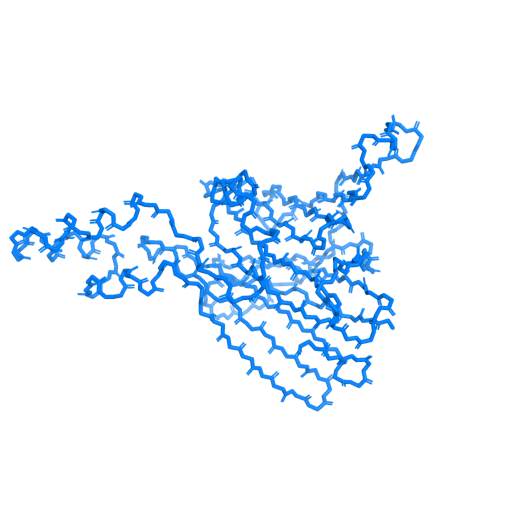94.38 112 TYR A N 1
ATOM 863 C CA . TYR A 1 112 ? 6.777 8.747 -9.222 1.00 94.38 112 TYR A CA 1
ATOM 864 C C . TYR A 1 112 ? 6.134 7.856 -10.276 1.00 94.38 112 TYR A C 1
ATOM 866 O O . TYR A 1 112 ? 4.968 7.462 -10.160 1.00 94.38 112 TYR A O 1
ATOM 874 N N . THR A 1 113 ? 6.905 7.538 -11.314 1.00 93.38 113 THR A N 1
ATOM 875 C CA . THR A 1 113 ? 6.396 6.768 -12.440 1.00 93.38 113 THR A CA 1
ATOM 876 C C . THR A 1 113 ? 7.156 5.470 -12.625 1.00 93.38 113 THR A C 1
ATOM 878 O O . THR A 1 113 ? 8.387 5.456 -12.728 1.00 93.38 113 THR A O 1
ATOM 881 N N . LEU A 1 114 ? 6.401 4.376 -12.725 1.00 94.19 114 LEU A N 1
ATOM 882 C CA . LEU A 1 114 ? 6.925 3.063 -13.084 1.00 94.19 114 LEU A CA 1
ATOM 883 C C . LEU A 1 114 ? 6.509 2.680 -14.503 1.00 94.19 114 LEU A C 1
ATOM 885 O O . LEU A 1 114 ? 5.484 3.132 -15.019 1.00 94.19 114 LEU A O 1
ATOM 889 N N . SER A 1 115 ? 7.302 1.809 -15.115 1.00 91.62 115 SER A N 1
ATOM 890 C CA . SER A 1 115 ? 7.026 1.213 -16.413 1.00 91.62 115 SER A CA 1
ATOM 891 C C . SER A 1 115 ? 7.055 -0.306 -16.373 1.00 91.62 115 SER A C 1
ATOM 893 O O . SER A 1 115 ? 7.759 -0.924 -15.574 1.00 91.62 115 SER A O 1
ATOM 895 N N . SER A 1 116 ? 6.290 -0.899 -17.286 1.00 89.56 116 SER A N 1
ATOM 896 C CA . SER A 1 116 ? 6.352 -2.315 -17.627 1.00 89.56 116 SER A CA 1
ATOM 897 C C . SER A 1 116 ? 6.447 -2.481 -19.141 1.00 89.56 116 SER A C 1
ATOM 899 O O . SER A 1 116 ? 5.943 -1.653 -19.915 1.00 89.56 116 SER A O 1
ATOM 901 N N . GLU A 1 117 ? 7.096 -3.569 -19.546 1.00 88.62 117 GLU A N 1
ATOM 902 C CA . GLU A 1 117 ? 7.126 -4.046 -20.931 1.00 88.62 117 GLU A CA 1
ATOM 903 C C . GLU A 1 117 ? 5.799 -4.711 -21.325 1.00 88.62 117 GLU A C 1
ATOM 905 O O . GLU A 1 117 ? 5.469 -4.772 -22.507 1.00 88.62 117 GLU A O 1
ATOM 910 N N . LEU A 1 118 ? 5.013 -5.154 -20.338 1.00 86.38 118 LEU A N 1
ATOM 911 C CA . LEU A 1 118 ? 3.695 -5.743 -20.543 1.00 86.38 118 LEU A CA 1
ATOM 912 C C . LEU A 1 118 ? 2.652 -4.662 -20.864 1.00 86.38 118 LEU A C 1
ATOM 914 O O . LEU A 1 118 ? 2.695 -3.548 -20.338 1.00 86.38 118 LEU A O 1
ATOM 918 N N . SER A 1 119 ? 1.692 -5.006 -21.724 1.00 81.19 119 SER A N 1
ATOM 919 C CA . SER A 1 119 ? 0.555 -4.145 -22.091 1.00 81.19 119 SER A CA 1
ATOM 920 C C . SER A 1 119 ? -0.641 -4.269 -21.142 1.00 81.19 119 SER A C 1
ATOM 922 O O . SER A 1 119 ? -1.566 -3.461 -21.198 1.00 81.19 119 SER A O 1
ATOM 924 N N . THR A 1 120 ? -0.651 -5.297 -20.297 1.00 86.25 120 THR A N 1
ATOM 925 C CA . THR A 1 120 ? -1.718 -5.576 -19.333 1.00 86.25 120 THR A CA 1
ATOM 926 C C . THR A 1 120 ? -1.090 -6.154 -18.080 1.00 86.25 120 THR A C 1
ATOM 928 O O . THR A 1 120 ? -0.222 -7.023 -18.183 1.00 86.25 120 THR A O 1
ATOM 931 N N . LEU A 1 121 ? -1.515 -5.653 -16.924 1.00 91.44 121 LEU A N 1
ATOM 932 C CA . LEU A 1 121 ? -1.089 -6.133 -15.617 1.00 91.44 121 LEU A CA 1
ATOM 933 C C . LEU A 1 121 ? -2.309 -6.412 -14.755 1.00 91.44 121 LEU A C 1
ATOM 935 O O . LEU A 1 121 ? -3.239 -5.615 -14.745 1.00 91.44 121 LEU A O 1
ATOM 939 N N . ASP A 1 122 ? -2.225 -7.468 -13.959 1.00 94.31 122 ASP A N 1
ATOM 940 C CA . ASP A 1 122 ? -3.103 -7.659 -12.817 1.00 94.31 122 ASP A CA 1
ATOM 941 C C . ASP A 1 122 ? -2.424 -7.037 -11.592 1.00 94.31 122 ASP A C 1
ATOM 943 O O . ASP A 1 122 ? -1.281 -7.375 -11.260 1.00 94.31 122 ASP A O 1
ATOM 947 N N . ILE A 1 123 ? -3.108 -6.120 -10.907 1.00 95.12 123 ILE A N 1
ATOM 948 C CA . ILE A 1 123 ? -2.583 -5.457 -9.708 1.00 95.12 123 ILE A CA 1
ATOM 949 C C . ILE A 1 123 ? -3.425 -5.844 -8.494 1.00 95.12 123 ILE A C 1
ATOM 951 O O . ILE A 1 123 ? -4.647 -5.723 -8.494 1.00 95.12 123 ILE A O 1
ATOM 955 N N . GLY A 1 124 ? -2.761 -6.293 -7.432 1.00 95.44 124 GLY A N 1
ATOM 956 C CA . GLY A 1 124 ? -3.422 -6.765 -6.222 1.00 95.44 124 GLY A CA 1
ATOM 957 C C . GLY A 1 124 ? -2.526 -6.695 -4.995 1.00 95.44 124 GLY A C 1
ATOM 958 O O . GLY A 1 124 ? -1.491 -6.030 -4.995 1.00 95.44 124 GLY A O 1
ATOM 959 N N . HIS A 1 125 ? -2.934 -7.394 -3.930 1.00 96.81 125 HIS A N 1
ATOM 960 C CA . HIS A 1 125 ? -2.201 -7.440 -2.652 1.00 96.81 125 HIS A CA 1
ATOM 961 C C . HIS A 1 125 ? -1.855 -6.054 -2.098 1.00 96.81 125 HIS A C 1
ATOM 963 O O . HIS A 1 125 ? -0.745 -5.815 -1.613 1.00 96.81 125 HIS A O 1
ATOM 969 N N . PHE A 1 126 ? -2.822 -5.142 -2.188 1.00 96.94 126 PHE A N 1
ATOM 970 C CA . PHE A 1 126 ? -2.700 -3.818 -1.604 1.00 96.94 126 PHE A CA 1
ATOM 971 C C . PHE A 1 126 ? -2.572 -3.922 -0.090 1.00 96.94 126 PHE A C 1
ATOM 973 O O . PHE A 1 126 ? -3.411 -4.540 0.570 1.00 96.94 126 PHE A O 1
ATOM 980 N N . LEU A 1 127 ? -1.540 -3.291 0.456 1.00 97.31 127 LEU A N 1
ATOM 981 C CA . LEU A 1 127 ? -1.323 -3.219 1.890 1.00 97.31 127 LEU A CA 1
ATOM 982 C C . LEU A 1 127 ? -0.925 -1.793 2.250 1.00 97.31 127 LEU A C 1
ATOM 984 O O . LEU A 1 127 ? 0.083 -1.269 1.784 1.00 97.31 127 LEU A O 1
ATOM 988 N N . LEU A 1 128 ? -1.767 -1.154 3.052 1.00 97.00 128 LEU A N 1
ATOM 989 C CA . LEU A 1 128 ? -1.546 0.185 3.571 1.00 97.00 128 LEU A CA 1
ATOM 990 C C . LEU A 1 128 ? -1.565 0.078 5.096 1.00 97.00 128 LEU A C 1
ATOM 992 O O . LEU A 1 128 ? -2.449 -0.567 5.667 1.00 97.00 128 LEU A O 1
ATOM 996 N N . GLY A 1 129 ? -0.572 0.653 5.763 1.00 95.19 129 GLY A N 1
ATOM 997 C CA . GLY A 1 129 ? -0.480 0.599 7.215 1.00 95.19 129 GLY A CA 1
ATOM 998 C C . GLY A 1 129 ? 0.901 0.968 7.725 1.00 95.19 129 GLY A C 1
ATOM 999 O O . GLY A 1 129 ? 1.442 2.005 7.361 1.00 95.19 129 GLY A O 1
ATOM 1000 N N . SER A 1 130 ? 1.467 0.119 8.582 1.00 94.38 130 SER A N 1
ATOM 1001 C CA . SER A 1 130 ? 2.802 0.322 9.147 1.00 94.38 130 SER A CA 1
ATOM 1002 C C . SER A 1 130 ? 3.866 -0.534 8.455 1.00 94.38 130 SER A C 1
ATOM 1004 O O . SER A 1 130 ? 3.572 -1.587 7.883 1.00 94.38 130 SER A O 1
ATOM 1006 N N . MET A 1 131 ? 5.134 -0.149 8.603 1.00 95.44 131 MET A N 1
ATOM 1007 C CA . MET A 1 131 ? 6.292 -0.959 8.214 1.00 95.44 131 MET A CA 1
ATOM 1008 C C . MET A 1 131 ? 6.277 -2.343 8.881 1.00 95.44 131 MET A C 1
ATOM 1010 O O . MET A 1 131 ? 6.710 -3.323 8.277 1.00 95.44 131 MET A O 1
ATOM 1014 N N . ARG A 1 132 ? 5.761 -2.454 10.116 1.00 95.62 132 ARG A N 1
ATOM 1015 C CA . ARG A 1 132 ? 5.602 -3.751 10.791 1.00 95.62 132 ARG A CA 1
ATOM 1016 C C . ARG A 1 132 ? 4.600 -4.636 10.052 1.00 95.62 132 ARG A C 1
ATOM 1018 O O . ARG A 1 132 ? 4.914 -5.794 9.801 1.00 95.62 132 ARG A O 1
ATOM 1025 N N . LYS A 1 133 ? 3.439 -4.088 9.677 1.00 96.25 133 LYS A N 1
ATOM 1026 C CA . LYS A 1 133 ? 2.416 -4.814 8.911 1.00 96.25 133 LYS A CA 1
ATOM 1027 C C . LYS A 1 133 ? 2.984 -5.324 7.586 1.00 96.25 133 LYS A C 1
ATOM 1029 O O . LYS A 1 133 ? 2.799 -6.488 7.252 1.00 96.25 133 LYS A O 1
ATOM 1034 N N . GLU A 1 134 ? 3.731 -4.480 6.875 1.00 97.56 134 GLU A N 1
ATOM 1035 C CA . GLU A 1 134 ? 4.426 -4.846 5.634 1.00 97.56 134 GLU A CA 1
ATOM 1036 C C . GLU A 1 134 ? 5.446 -5.974 5.832 1.00 97.56 134 GLU A C 1
ATOM 1038 O O . GLU A 1 134 ? 5.472 -6.939 5.064 1.00 97.56 134 GLU A O 1
ATOM 1043 N N . ARG A 1 135 ? 6.272 -5.880 6.878 1.00 96.69 135 ARG A N 1
ATOM 1044 C CA . ARG A 1 135 ? 7.244 -6.920 7.222 1.00 96.69 135 ARG A CA 1
ATOM 1045 C C . ARG A 1 135 ? 6.551 -8.250 7.505 1.00 96.69 135 ARG A C 1
ATOM 1047 O O . ARG A 1 135 ? 6.946 -9.267 6.942 1.00 96.69 135 ARG A O 1
ATOM 1054 N N . ASP A 1 136 ? 5.529 -8.241 8.355 1.00 97.62 136 ASP A N 1
ATOM 1055 C CA . ASP A 1 136 ? 4.835 -9.456 8.780 1.00 97.62 136 ASP A CA 1
ATOM 1056 C C . ASP A 1 136 ? 4.085 -10.087 7.585 1.00 97.62 136 ASP A C 1
ATOM 1058 O O . ASP A 1 136 ? 4.191 -11.292 7.358 1.00 97.62 136 ASP A O 1
ATOM 1062 N N . TYR A 1 137 ? 3.460 -9.274 6.722 1.00 97.56 137 TYR A N 1
ATOM 1063 C CA . TYR A 1 137 ? 2.856 -9.714 5.454 1.00 97.56 137 TYR A CA 1
ATOM 1064 C C . TYR A 1 137 ? 3.845 -10.461 4.546 1.00 97.56 137 TYR A C 1
ATOM 1066 O O . TYR A 1 137 ? 3.509 -11.476 3.921 1.00 97.56 137 TYR A O 1
ATOM 1074 N N . GLN A 1 138 ? 5.086 -9.970 4.467 1.00 96.50 138 GLN A N 1
ATOM 1075 C CA . GLN A 1 138 ? 6.138 -10.617 3.691 1.00 96.50 138 GLN A CA 1
ATOM 1076 C C . GLN A 1 138 ? 6.694 -11.870 4.373 1.00 96.50 138 GLN A C 1
ATOM 1078 O O . GLN A 1 138 ? 6.876 -12.883 3.696 1.00 96.50 138 GLN A O 1
ATOM 1083 N N . TYR A 1 139 ? 6.911 -11.841 5.690 1.00 96.06 139 TYR A N 1
ATOM 1084 C CA . TYR A 1 139 ? 7.402 -12.989 6.462 1.00 96.06 139 TYR A CA 1
ATOM 1085 C C . TYR A 1 139 ? 6.448 -14.178 6.405 1.00 96.06 139 TYR A C 1
ATOM 1087 O O . TYR A 1 139 ? 6.890 -15.308 6.213 1.00 96.06 139 TYR A O 1
ATOM 1095 N N . PHE A 1 140 ? 5.143 -13.921 6.478 1.00 96.81 140 PHE A N 1
ATOM 1096 C CA . PHE A 1 140 ? 4.114 -14.945 6.308 1.00 96.81 140 PHE A CA 1
ATOM 1097 C C . PHE A 1 140 ? 3.785 -15.244 4.837 1.00 96.81 140 PHE A C 1
ATOM 1099 O O . PHE A 1 140 ? 2.850 -15.988 4.556 1.00 96.81 140 PHE A O 1
ATOM 1106 N N . GLN A 1 141 ? 4.546 -14.685 3.890 1.00 96.62 141 GLN A N 1
ATOM 1107 C CA . GLN A 1 141 ? 4.455 -14.977 2.456 1.00 96.62 141 GLN A CA 1
ATOM 1108 C C . GLN A 1 141 ? 3.078 -14.714 1.820 1.00 96.62 141 GLN A C 1
ATOM 1110 O O . GLN A 1 141 ? 2.781 -15.246 0.749 1.00 96.62 141 GLN A O 1
ATOM 1115 N N . TYR A 1 142 ? 2.246 -13.845 2.406 1.00 96.88 142 TYR A N 1
ATOM 1116 C CA . TYR A 1 142 ? 0.931 -13.520 1.835 1.00 96.88 142 TYR A CA 1
ATOM 1117 C C . TYR A 1 142 ? 1.046 -12.893 0.437 1.00 96.88 142 TYR A C 1
ATOM 1119 O O . TYR A 1 142 ? 0.229 -13.171 -0.436 1.00 96.88 142 TYR A O 1
ATOM 1127 N N . HIS A 1 143 ? 2.114 -12.131 0.186 1.00 94.69 143 HIS A N 1
ATOM 1128 C CA . HIS A 1 143 ? 2.422 -11.541 -1.123 1.00 94.69 143 HIS A CA 1
ATOM 1129 C C . HIS A 1 143 ? 2.652 -12.569 -2.255 1.00 94.69 143 HIS A C 1
ATOM 1131 O O . HIS A 1 143 ? 2.642 -12.206 -3.434 1.00 94.69 143 HIS A O 1
ATOM 1137 N N . LEU A 1 144 ? 2.872 -13.846 -1.920 1.00 94.88 144 LEU A N 1
ATOM 1138 C CA . LEU A 1 144 ? 3.047 -14.937 -2.886 1.00 94.88 144 LEU A CA 1
ATOM 1139 C C . LEU A 1 144 ? 1.747 -15.704 -3.159 1.00 94.88 144 LEU A C 1
ATOM 1141 O O . LEU A 1 144 ? 1.676 -16.454 -4.128 1.00 94.88 144 LEU A O 1
ATOM 1145 N N . GLN A 1 145 ? 0.708 -15.500 -2.348 1.00 95.94 145 GLN A N 1
ATOM 1146 C CA . GLN A 1 145 ? -0.578 -16.179 -2.511 1.00 95.94 145 GLN A CA 1
ATOM 1147 C C . GLN A 1 145 ? -1.291 -15.735 -3.802 1.00 95.94 145 GLN A C 1
ATOM 1149 O O . GLN A 1 145 ? -0.925 -14.719 -4.400 1.00 95.94 145 GLN A O 1
ATOM 1154 N N . PRO A 1 146 ? -2.303 -16.462 -4.292 1.00 94.94 146 PRO A N 1
ATOM 1155 C CA . PRO A 1 146 ? -3.167 -15.962 -5.357 1.00 94.94 146 PRO A CA 1
ATOM 1156 C C . PRO A 1 146 ? -3.790 -14.592 -5.031 1.00 94.94 146 PRO A C 1
ATOM 1158 O O . PRO A 1 146 ? -3.973 -14.210 -3.871 1.00 94.94 146 PRO A O 1
ATOM 1161 N N . PHE A 1 147 ? -4.131 -13.824 -6.066 1.00 94.62 147 PHE A N 1
ATOM 1162 C CA . PHE A 1 147 ? -5.021 -12.681 -5.869 1.00 94.62 147 PHE A CA 1
ATOM 1163 C C . PHE A 1 147 ? -6.416 -13.188 -5.490 1.00 94.62 147 PHE A C 1
ATOM 1165 O O . PHE A 1 147 ? -6.867 -14.216 -5.989 1.00 94.62 147 PHE A O 1
ATOM 1172 N N . GLY A 1 148 ? -7.072 -12.487 -4.564 1.00 90.19 148 GLY A N 1
ATOM 1173 C CA . GLY A 1 148 ? -8.347 -12.919 -3.985 1.00 90.19 148 GLY A CA 1
ATOM 1174 C C . GLY A 1 148 ? -8.228 -13.910 -2.821 1.00 90.19 148 GLY A C 1
ATOM 1175 O O . GLY A 1 148 ? -9.254 -14.302 -2.276 1.00 90.19 148 GLY A O 1
ATOM 1176 N N . SER A 1 149 ? -7.014 -14.300 -2.412 1.00 94.44 149 SER A N 1
ATOM 1177 C CA . SER A 1 149 ? -6.808 -15.004 -1.140 1.00 94.44 149 SER A CA 1
ATOM 1178 C C . SER A 1 149 ? -7.258 -14.164 0.059 1.00 94.44 149 SER A C 1
ATOM 1180 O O . SER A 1 149 ? -7.379 -12.940 -0.042 1.00 94.44 149 SER A O 1
ATOM 1182 N N . GLU A 1 150 ? -7.466 -14.833 1.196 1.00 93.75 150 GLU A N 1
ATOM 1183 C CA . GLU A 1 150 ? -7.877 -14.186 2.443 1.00 93.75 150 GLU A CA 1
ATOM 1184 C C . GLU A 1 150 ? -6.992 -12.974 2.779 1.00 93.75 150 GLU A C 1
ATOM 1186 O O . GLU A 1 150 ? -5.757 -13.071 2.716 1.00 93.75 150 GLU A O 1
ATOM 1191 N N . PRO A 1 151 ? -7.592 -11.824 3.132 1.00 93.00 151 PRO A N 1
ATOM 1192 C CA . PRO A 1 151 ? -6.828 -10.645 3.490 1.00 93.00 151 PRO A CA 1
ATOM 1193 C C . PRO A 1 151 ? -5.950 -10.865 4.722 1.00 93.00 151 PRO A C 1
ATOM 1195 O O . PRO A 1 151 ? -6.352 -11.486 5.706 1.00 93.00 151 PRO A O 1
ATOM 1198 N N . PHE A 1 152 ? -4.769 -10.255 4.709 1.00 95.62 152 PHE A N 1
ATOM 1199 C CA . PHE A 1 152 ? -3.919 -10.208 5.889 1.00 95.62 152 PHE A CA 1
ATOM 1200 C C . PHE A 1 152 ? -4.415 -9.138 6.863 1.00 95.62 152 PHE A C 1
ATOM 1202 O O . PHE A 1 152 ? -4.352 -7.937 6.583 1.00 95.62 152 PHE A O 1
ATOM 1209 N N . ILE A 1 153 ? -4.892 -9.588 8.017 1.00 95.06 153 ILE A N 1
ATOM 1210 C CA . ILE A 1 153 ? -5.361 -8.742 9.112 1.00 95.06 153 ILE A CA 1
ATOM 1211 C C . ILE A 1 153 ? -4.618 -9.171 10.372 1.00 95.06 153 ILE A C 1
ATOM 1213 O O . ILE A 1 153 ? -4.686 -10.349 10.729 1.00 95.06 153 ILE A O 1
ATOM 1217 N N . GLU A 1 154 ? -3.969 -8.223 11.048 1.00 94.12 154 GLU A N 1
ATOM 1218 C CA . GLU A 1 154 ? -3.288 -8.470 12.321 1.00 94.12 154 GLU A CA 1
ATOM 1219 C C . GLU A 1 154 ? -4.284 -8.934 13.398 1.00 94.12 154 GLU A C 1
ATOM 1221 O O . GLU A 1 154 ? -5.339 -8.319 13.601 1.00 94.12 154 GLU A O 1
ATOM 1226 N N . ASP A 1 155 ? -3.967 -10.037 14.077 1.00 94.56 155 ASP A N 1
ATOM 1227 C CA . ASP A 1 155 ? -4.873 -10.655 15.048 1.00 94.56 155 ASP A CA 1
ATOM 1228 C C . ASP A 1 155 ? -5.104 -9.752 16.264 1.00 94.56 155 ASP A C 1
ATOM 1230 O O . ASP A 1 155 ? -6.222 -9.689 16.776 1.00 94.56 155 ASP A O 1
ATOM 1234 N N . GLU A 1 156 ? -4.112 -8.944 16.643 1.00 95.75 156 GLU A N 1
ATOM 1235 C CA . GLU A 1 156 ? -4.202 -8.003 17.759 1.00 95.75 156 GLU A CA 1
ATOM 1236 C C . GLU A 1 156 ? -5.346 -6.994 17.571 1.00 95.75 156 GLU A C 1
ATOM 1238 O O . GLU A 1 156 ? -6.022 -6.623 18.535 1.00 95.75 156 GLU A O 1
ATOM 1243 N N . PHE A 1 157 ? -5.621 -6.567 16.331 1.00 96.81 157 PHE A N 1
ATOM 1244 C CA . PHE A 1 157 ? -6.748 -5.675 16.059 1.00 96.81 157 PHE A CA 1
ATOM 1245 C C . PHE A 1 157 ? -8.094 -6.399 16.125 1.00 96.81 157 PHE A C 1
ATOM 1247 O O . PHE A 1 157 ? -9.071 -5.819 16.604 1.00 96.81 157 PHE A O 1
ATOM 1254 N N . LYS A 1 158 ? -8.165 -7.665 15.691 1.00 96.88 158 LYS A N 1
ATOM 1255 C CA . LYS A 1 158 ? -9.387 -8.478 15.818 1.00 96.88 158 LYS A CA 1
ATOM 1256 C C . LYS A 1 158 ? -9.726 -8.700 17.291 1.00 96.88 158 LYS A C 1
ATOM 1258 O O . LYS A 1 158 ? -10.870 -8.494 17.698 1.00 96.88 158 LYS A O 1
ATOM 1263 N N . GLU A 1 159 ? -8.723 -9.058 18.089 1.00 98.12 159 GLU A N 1
ATOM 1264 C CA . GLU A 1 159 ? -8.848 -9.255 19.533 1.00 98.12 159 GLU A CA 1
ATOM 1265 C C . GLU A 1 159 ? -9.251 -7.962 20.242 1.00 98.12 159 GLU A C 1
ATOM 1267 O O . GLU A 1 159 ? -10.181 -7.965 21.047 1.00 98.12 159 GLU A O 1
ATOM 1272 N N . LEU A 1 160 ? -8.619 -6.833 19.904 1.00 98.12 160 LEU A N 1
ATOM 1273 C CA . LEU A 1 160 ? -8.967 -5.534 20.477 1.00 98.12 160 LEU A CA 1
ATOM 1274 C C . LEU A 1 160 ? -10.428 -5.156 20.202 1.00 98.12 160 LEU A C 1
ATOM 1276 O O . LEU A 1 160 ? -11.121 -4.709 21.117 1.00 98.12 160 LEU A O 1
ATOM 1280 N N . ILE A 1 161 ? -10.921 -5.359 18.975 1.00 98.44 161 ILE A N 1
ATOM 1281 C CA . ILE A 1 161 ? -12.338 -5.136 18.654 1.00 98.44 161 ILE A CA 1
ATOM 1282 C C . ILE A 1 161 ? -13.225 -6.044 19.512 1.00 98.44 161 ILE A C 1
ATOM 1284 O O . ILE A 1 161 ? -14.174 -5.552 20.125 1.00 98.44 161 ILE A O 1
ATOM 1288 N N . GLY A 1 162 ? -12.900 -7.338 19.608 1.00 98.31 162 GLY A N 1
ATOM 1289 C CA . GLY A 1 162 ? -13.647 -8.289 20.434 1.00 98.31 162 GLY A CA 1
ATOM 1290 C C . GLY A 1 162 ? -13.698 -7.880 21.910 1.00 98.31 162 GLY A C 1
ATOM 1291 O O . GLY A 1 162 ? -14.761 -7.912 22.531 1.00 98.31 162 GLY A O 1
ATOM 1292 N N . HIS A 1 163 ? -12.582 -7.403 22.464 1.00 98.31 163 HIS A N 1
ATOM 1293 C CA . HIS A 1 163 ? -12.535 -6.879 23.829 1.00 98.31 163 HIS A CA 1
ATOM 1294 C C . HIS A 1 163 ? -13.397 -5.623 24.000 1.00 98.31 163 HIS A C 1
ATOM 1296 O O . HIS A 1 163 ? -14.117 -5.515 24.991 1.00 98.31 163 HIS A O 1
ATOM 1302 N N . ILE A 1 164 ? -13.377 -4.692 23.038 1.00 98.38 164 ILE A N 1
ATOM 1303 C CA . ILE A 1 164 ? -14.218 -3.483 23.070 1.00 98.38 164 ILE A CA 1
ATOM 1304 C C . ILE A 1 164 ? -15.709 -3.847 23.066 1.00 98.38 164 ILE A C 1
ATOM 1306 O O . ILE A 1 164 ? -16.498 -3.211 23.768 1.00 98.38 164 ILE A O 1
ATOM 1310 N N . GLU A 1 165 ? -16.113 -4.873 22.317 1.00 98.12 165 GLU A N 1
ATOM 1311 C CA . GLU A 1 165 ? -17.512 -5.318 22.245 1.00 98.12 165 GLU A CA 1
ATOM 1312 C C . GLU A 1 165 ? -18.046 -5.828 23.579 1.00 98.12 165 GLU A C 1
ATOM 1314 O O . GLU A 1 165 ? -19.193 -5.538 23.932 1.00 98.12 165 GLU A O 1
ATOM 1319 N N . GLN A 1 166 ? -17.193 -6.513 24.338 1.00 98.19 166 GLN A N 1
ATOM 1320 C CA . GLN A 1 166 ? -17.519 -7.073 25.648 1.00 98.19 166 GLN A CA 1
ATOM 1321 C C . GLN A 1 166 ? -17.584 -6.019 26.765 1.00 98.19 166 GLN A C 1
ATOM 1323 O O . GLN A 1 166 ? -18.054 -6.313 27.866 1.00 98.19 166 GLN A O 1
ATOM 1328 N N . LEU A 1 167 ? -17.131 -4.784 26.518 1.00 98.38 167 LEU A N 1
ATOM 1329 C CA . LEU A 1 167 ? -17.174 -3.728 27.525 1.00 98.38 167 LEU A CA 1
ATOM 1330 C C . LEU A 1 167 ? -18.614 -3.289 27.844 1.00 98.38 167 LEU A C 1
ATOM 1332 O O . LEU A 1 167 ? -19.464 -3.217 26.950 1.00 98.38 167 LEU A O 1
ATOM 1336 N N . PRO A 1 168 ? -18.880 -2.863 29.097 1.00 98.19 168 PRO A N 1
ATOM 1337 C CA . PRO A 1 168 ? -20.106 -2.149 29.432 1.00 98.19 168 PRO A CA 1
ATOM 1338 C C . PRO A 1 168 ? -20.303 -0.932 28.524 1.00 98.19 168 PRO A C 1
ATOM 1340 O O . PRO A 1 168 ? -19.339 -0.228 28.220 1.00 98.19 168 PRO A O 1
ATOM 1343 N N . GLU A 1 169 ? -21.549 -0.634 28.156 1.00 97.75 169 GLU A N 1
ATOM 1344 C CA . GLU A 1 169 ? -21.904 0.360 27.130 1.00 97.75 169 GLU A CA 1
ATOM 1345 C C . GLU A 1 169 ? -21.176 1.707 27.281 1.00 97.75 169 GLU A C 1
ATOM 1347 O O . GLU A 1 169 ? -20.572 2.192 26.327 1.00 97.75 169 GLU A O 1
ATOM 1352 N N . LYS A 1 170 ? -21.141 2.273 28.496 1.00 97.94 170 LYS A N 1
ATOM 1353 C CA . LYS A 1 170 ? -20.444 3.544 28.767 1.00 97.94 170 LYS A CA 1
ATOM 1354 C C . LYS A 1 170 ? -18.942 3.471 28.480 1.00 97.94 170 LYS A C 1
ATOM 1356 O O . LYS A 1 170 ? -18.376 4.408 27.924 1.00 97.94 170 LYS A O 1
ATOM 1361 N N . LYS A 1 171 ? -18.291 2.363 28.854 1.00 98.25 171 LYS A N 1
ATOM 1362 C CA . LYS A 1 171 ? -16.863 2.150 28.581 1.00 98.25 171 LYS A CA 1
ATOM 1363 C C . LYS A 1 171 ? -16.641 1.924 27.091 1.00 98.25 171 LYS A C 1
ATOM 1365 O O . LYS A 1 171 ? -15.769 2.564 26.519 1.00 98.25 171 LYS A O 1
ATOM 1370 N N . ARG A 1 172 ? -17.464 1.092 26.449 1.00 98.50 172 ARG A N 1
ATOM 1371 C CA . ARG A 1 172 ? -17.407 0.872 24.999 1.00 98.50 172 ARG A CA 1
ATOM 1372 C C . ARG A 1 172 ? -17.501 2.192 24.231 1.00 98.50 172 ARG A C 1
ATOM 1374 O O . ARG A 1 172 ? -16.659 2.452 23.381 1.00 98.50 172 ARG A O 1
ATOM 1381 N N . HIS A 1 173 ? -18.452 3.055 24.587 1.00 98.25 173 HIS A N 1
ATOM 1382 C CA . HIS A 1 173 ? -18.606 4.377 23.977 1.00 98.25 173 HIS A CA 1
ATOM 1383 C C . HIS A 1 173 ? -17.373 5.274 24.176 1.00 98.25 173 HIS A C 1
ATOM 1385 O O . HIS A 1 173 ? -16.925 5.919 23.229 1.00 98.25 173 HIS A O 1
ATOM 1391 N N . LEU A 1 174 ? -16.775 5.274 25.374 1.00 98.06 174 LEU A N 1
ATOM 1392 C CA . LEU A 1 174 ? -15.536 6.011 25.642 1.00 98.06 174 LEU A CA 1
ATOM 1393 C C . LEU A 1 174 ? -14.381 5.524 24.752 1.00 98.06 174 LEU A C 1
ATOM 1395 O O . LEU A 1 174 ? -13.703 6.339 24.130 1.00 98.06 174 LEU A O 1
ATOM 1399 N N . HIS A 1 175 ? -14.174 4.208 24.655 1.00 98.12 175 HIS A N 1
ATOM 1400 C CA . HIS A 1 175 ? -13.121 3.631 23.814 1.00 98.12 175 HIS A CA 1
ATOM 1401 C C . HIS A 1 175 ? -13.345 3.920 22.324 1.00 98.12 175 HIS A C 1
ATOM 1403 O O . HIS A 1 175 ? -12.411 4.320 21.634 1.00 98.12 175 HIS A O 1
ATOM 1409 N N . LEU A 1 176 ? -14.581 3.790 21.838 1.00 98.31 176 LEU A N 1
ATOM 1410 C CA . LEU A 1 176 ? -14.939 4.137 20.461 1.00 98.31 176 LEU A CA 1
ATOM 1411 C C . LEU A 1 176 ? -14.699 5.624 20.164 1.00 98.31 176 LEU A C 1
ATOM 1413 O O . LEU A 1 176 ? -14.153 5.955 19.116 1.00 98.31 176 LEU A O 1
ATOM 1417 N N . THR A 1 177 ? -14.995 6.511 21.119 1.00 97.75 177 THR A N 1
ATOM 1418 C CA . THR A 1 177 ? -14.708 7.951 20.999 1.00 97.75 177 THR A CA 1
ATOM 1419 C C . THR A 1 177 ? -13.206 8.222 20.883 1.00 97.75 177 THR A C 1
ATOM 1421 O O . THR A 1 177 ? -12.793 9.004 20.028 1.00 97.75 177 THR A O 1
ATOM 1424 N N . LEU A 1 178 ? -12.372 7.552 21.690 1.00 97.00 178 LEU A N 1
ATOM 1425 C CA . LEU A 1 178 ? -10.908 7.678 21.613 1.00 97.00 178 LEU A CA 1
ATOM 1426 C C . LEU A 1 178 ? -10.350 7.206 20.264 1.00 97.00 178 LEU A C 1
ATOM 1428 O O . LEU A 1 178 ? -9.406 7.803 19.751 1.00 97.00 178 LEU A O 1
ATOM 1432 N N . LEU A 1 179 ? -10.957 6.167 19.690 1.00 97.31 179 LEU A N 1
ATOM 1433 C CA . LEU A 1 179 ? -10.624 5.622 18.371 1.00 97.31 179 LEU A C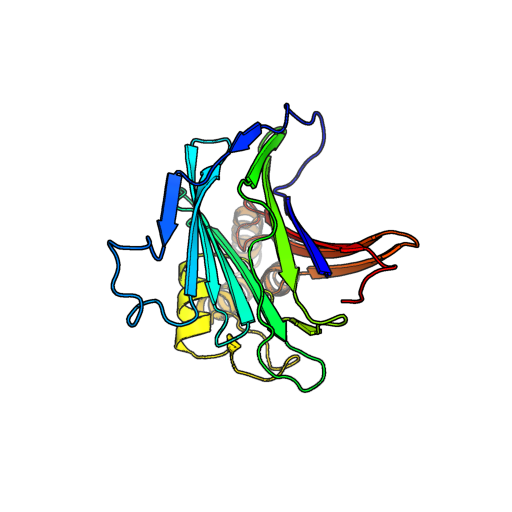A 1
ATOM 1434 C C . LEU A 1 179 ? -11.337 6.351 17.222 1.00 97.31 179 LEU A C 1
ATOM 1436 O O . LEU A 1 179 ? -11.236 5.933 16.069 1.00 97.31 179 LEU A O 1
ATOM 1440 N N . LYS A 1 180 ? -12.092 7.416 17.521 1.00 97.81 180 LYS A N 1
ATOM 1441 C CA . LYS A 1 180 ? -12.877 8.183 16.547 1.00 97.81 180 LYS A CA 1
ATOM 1442 C C . LYS A 1 180 ? -13.811 7.314 15.697 1.00 97.81 180 LYS A C 1
ATOM 1444 O O . LYS A 1 180 ? -13.973 7.582 14.512 1.00 97.81 180 LYS A O 1
ATOM 1449 N N . ALA A 1 181 ? -14.375 6.251 16.260 1.00 97.88 181 ALA A N 1
ATOM 1450 C CA . ALA A 1 181 ? -15.264 5.322 15.569 1.00 97.88 181 ALA A CA 1
ATOM 1451 C C . ALA A 1 181 ? -16.684 5.409 16.137 1.00 97.88 181 ALA A C 1
ATOM 1453 O O . ALA A 1 181 ? -16.873 5.630 17.333 1.00 97.88 181 ALA A O 1
ATOM 1454 N N . LYS A 1 182 ? -17.692 5.225 15.284 1.00 96.88 182 LYS A N 1
ATOM 1455 C CA . LYS A 1 182 ? -19.108 5.204 15.678 1.00 96.88 182 LYS A CA 1
ATOM 1456 C C . LYS A 1 182 ? -19.460 3.915 16.409 1.00 96.88 182 LYS A C 1
ATOM 1458 O O . LYS A 1 182 ? -20.174 3.937 17.409 1.00 96.88 182 LYS A O 1
ATOM 1463 N N . ASP A 1 183 ? -18.943 2.802 15.907 1.00 97.75 183 ASP A N 1
ATOM 1464 C CA . ASP A 1 183 ? -19.194 1.459 16.406 1.00 97.75 183 ASP A CA 1
ATOM 1465 C C . ASP A 1 183 ? -18.036 0.512 16.043 1.00 97.75 183 ASP A C 1
ATOM 1467 O O . ASP A 1 183 ? -17.049 0.885 15.403 1.00 97.75 183 ASP A O 1
ATOM 1471 N N . THR A 1 184 ? -18.138 -0.736 16.489 1.00 98.06 184 THR A N 1
ATOM 1472 C CA . THR A 1 184 ? -17.123 -1.765 16.240 1.00 98.06 184 THR A CA 1
ATOM 1473 C C . THR A 1 184 ? -17.172 -2.307 14.813 1.00 98.06 184 THR A C 1
ATOM 1475 O O . THR A 1 184 ? -16.197 -2.901 14.359 1.00 98.06 184 THR A O 1
ATOM 1478 N N . ASN A 1 185 ? -18.263 -2.090 14.073 1.00 97.94 185 ASN A N 1
ATOM 1479 C CA . ASN A 1 185 ? -18.325 -2.416 12.653 1.00 97.94 185 ASN A CA 1
ATOM 1480 C C . ASN A 1 185 ? -17.471 -1.439 11.833 1.00 97.94 185 ASN A C 1
ATOM 1482 O O . ASN A 1 185 ? -16.741 -1.867 10.944 1.00 97.94 185 ASN A O 1
ATOM 1486 N N . GLU A 1 186 ? -17.461 -0.154 12.188 1.00 97.69 186 GLU A N 1
ATOM 1487 C CA . GLU A 1 186 ? -16.542 0.820 11.599 1.00 97.69 186 GLU A CA 1
ATOM 1488 C C . GLU A 1 186 ? -15.077 0.420 11.822 1.00 97.69 186 GLU A C 1
ATOM 1490 O O . GLU A 1 186 ? -14.292 0.447 10.877 1.00 97.69 186 GLU A O 1
ATOM 1495 N N . LEU A 1 187 ? -14.709 -0.034 13.027 1.00 98.19 187 LEU A N 1
ATOM 1496 C CA . LEU A 1 187 ? -13.352 -0.532 13.294 1.00 98.19 187 LEU A CA 1
ATOM 1497 C C . LEU A 1 187 ? -12.990 -1.746 12.427 1.00 98.19 187 LEU A C 1
ATOM 1499 O O . LEU A 1 187 ? -11.872 -1.814 11.925 1.00 98.19 187 LEU A O 1
ATOM 1503 N N . ARG A 1 188 ? -13.929 -2.676 12.200 1.00 97.56 188 ARG A N 1
ATOM 1504 C CA . ARG A 1 188 ? -13.713 -3.821 11.296 1.00 97.56 188 ARG A CA 1
ATOM 1505 C C . ARG A 1 188 ? -13.494 -3.380 9.855 1.00 97.56 188 ARG A C 1
ATOM 1507 O O . ARG A 1 188 ? -12.599 -3.897 9.195 1.00 97.56 188 ARG A O 1
ATOM 1514 N N . LEU A 1 189 ? -14.273 -2.410 9.380 1.00 96.38 189 LEU A N 1
ATOM 1515 C CA . LEU A 1 189 ? -14.106 -1.853 8.037 1.00 96.38 189 LEU A CA 1
ATOM 1516 C C . LEU A 1 189 ? -12.742 -1.170 7.865 1.00 96.38 189 LEU A C 1
ATOM 1518 O O . LEU A 1 189 ? -12.189 -1.211 6.773 1.00 96.38 189 LEU A O 1
ATOM 1522 N N . ARG A 1 190 ? -12.165 -0.608 8.936 1.00 96.25 190 ARG A N 1
ATOM 1523 C CA . ARG A 1 190 ? -10.798 -0.056 8.940 1.00 96.25 190 ARG A CA 1
ATOM 1524 C C . ARG A 1 190 ? -9.696 -1.117 8.939 1.00 96.25 190 ARG A C 1
ATOM 1526 O O . ARG A 1 190 ? -8.534 -0.752 8.845 1.00 96.25 190 ARG A O 1
ATOM 1533 N N . LEU A 1 191 ? -9.990 -2.412 9.041 1.00 96.06 191 LEU A N 1
ATOM 1534 C CA . LEU A 1 191 ? -8.943 -3.443 8.952 1.00 96.06 191 LEU A CA 1
ATOM 1535 C C . LEU A 1 191 ? -8.522 -3.742 7.511 1.00 96.06 191 LEU A C 1
ATOM 1537 O O . LEU A 1 191 ? -7.475 -4.356 7.301 1.00 96.06 191 LEU A O 1
ATOM 1541 N N . LEU A 1 192 ? -9.324 -3.303 6.538 1.00 94.19 192 LEU A N 1
ATOM 1542 C CA . LEU A 1 192 ? -9.119 -3.547 5.119 1.00 94.19 192 LEU A CA 1
ATOM 1543 C C . LEU A 1 192 ? -9.131 -2.239 4.327 1.00 94.19 192 LEU A C 1
ATOM 1545 O O . LEU A 1 192 ? -9.900 -1.329 4.652 1.00 94.19 192 LEU A O 1
ATOM 1549 N N . PRO A 1 193 ? -8.338 -2.152 3.248 1.00 95.25 193 PRO A N 1
ATOM 1550 C CA . PRO A 1 193 ? -8.355 -0.980 2.402 1.00 95.25 193 PRO A CA 1
ATOM 1551 C C . PRO A 1 193 ? -9.629 -0.944 1.554 1.00 95.25 193 PRO A C 1
ATOM 1553 O O . PRO A 1 193 ? -10.106 -1.959 1.041 1.00 95.25 193 PRO A O 1
ATOM 1556 N N . ARG A 1 194 ? -10.159 0.259 1.343 1.00 95.81 194 ARG A N 1
ATOM 1557 C CA . ARG A 1 194 ? -11.259 0.511 0.415 1.00 95.81 194 ARG A CA 1
ATOM 1558 C C . ARG A 1 194 ? -10.702 0.817 -0.967 1.00 95.81 194 ARG A C 1
ATOM 1560 O O . ARG A 1 194 ? -10.024 1.825 -1.151 1.00 95.81 194 ARG A O 1
ATOM 1567 N N . ILE A 1 195 ? -11.064 -0.013 -1.936 1.00 94.88 195 ILE A N 1
ATOM 1568 C CA . ILE A 1 195 ? -10.635 0.121 -3.326 1.00 94.88 195 ILE A CA 1
ATOM 1569 C C . ILE A 1 195 ? -11.782 0.708 -4.150 1.00 94.88 195 ILE A C 1
ATOM 1571 O O . ILE A 1 195 ? -12.919 0.243 -4.071 1.00 94.88 195 ILE A O 1
ATOM 1575 N N . THR A 1 196 ? -11.489 1.727 -4.948 1.00 95.69 196 THR A N 1
ATOM 1576 C CA . THR A 1 196 ? -12.411 2.280 -5.944 1.00 95.69 196 THR A CA 1
ATOM 1577 C C . THR A 1 196 ? -11.690 2.433 -7.268 1.00 95.69 196 THR A C 1
ATOM 1579 O O . THR A 1 196 ? -10.578 2.951 -7.299 1.00 95.69 196 THR A O 1
ATOM 1582 N N . PHE A 1 197 ? -12.334 2.024 -8.354 1.00 92.38 197 PHE A N 1
ATOM 1583 C CA . PHE A 1 197 ? -11.793 2.118 -9.702 1.00 92.38 197 PHE A CA 1
ATOM 1584 C C . PHE A 1 197 ? -12.655 3.049 -10.551 1.00 92.38 197 PHE A C 1
ATOM 1586 O O . PHE A 1 197 ? -13.884 2.984 -10.505 1.00 92.38 197 PHE A O 1
ATOM 1593 N N . SER A 1 198 ? -12.002 3.905 -11.328 1.00 90.62 198 SER A N 1
ATOM 1594 C CA . SER A 1 198 ? -12.626 4.812 -12.279 1.00 90.62 198 SER A CA 1
ATOM 1595 C C . SER A 1 198 ? -11.968 4.632 -13.640 1.00 90.62 198 SER A C 1
ATOM 1597 O O . SER A 1 198 ? -10.772 4.873 -13.805 1.00 90.62 198 SER A O 1
ATOM 1599 N N . LYS A 1 199 ? -12.755 4.208 -14.629 1.00 88.06 199 LYS A N 1
ATOM 1600 C CA . LYS A 1 199 ? -12.297 4.080 -16.012 1.00 88.06 199 LYS A CA 1
ATOM 1601 C C . LYS A 1 199 ? -12.556 5.385 -16.752 1.00 88.06 199 LYS A C 1
ATOM 1603 O O . LYS A 1 199 ? -13.712 5.750 -16.955 1.00 88.06 199 LYS A O 1
ATOM 1608 N N . GLY A 1 200 ? -11.498 6.060 -17.185 1.00 83.88 200 GLY A N 1
ATOM 1609 C CA . GLY A 1 200 ? -11.589 7.224 -18.065 1.00 83.88 200 GLY A CA 1
ATOM 1610 C C . GLY A 1 200 ? -11.147 6.911 -19.494 1.00 83.88 200 GLY A C 1
ATOM 1611 O O . GLY A 1 200 ? -10.463 5.919 -19.761 1.00 83.88 200 GLY A O 1
ATOM 1612 N N . GLU A 1 201 ? -11.522 7.787 -20.430 1.00 84.12 201 GLU A N 1
ATOM 1613 C CA . GLU A 1 201 ? -11.181 7.648 -21.856 1.00 84.12 201 GLU A CA 1
ATOM 1614 C C . GLU A 1 201 ? -9.673 7.739 -22.130 1.00 84.12 201 GLU A C 1
ATOM 1616 O O . GLU A 1 201 ? -9.164 7.102 -23.052 1.00 84.12 201 GLU A O 1
ATOM 1621 N N . GLN A 1 202 ? -8.957 8.543 -21.340 1.00 83.56 202 GLN A N 1
ATOM 1622 C CA . GLN A 1 202 ? -7.510 8.744 -21.470 1.00 83.56 202 GLN A CA 1
ATOM 1623 C C . GLN A 1 202 ? -6.733 8.134 -20.311 1.00 83.56 202 GLN A C 1
ATOM 1625 O O . GLN A 1 202 ? -5.672 7.565 -20.533 1.00 83.56 202 GLN A O 1
ATOM 1630 N N . ILE A 1 203 ? -7.260 8.242 -19.092 1.00 86.31 203 ILE A N 1
ATOM 1631 C CA . ILE A 1 203 ? -6.618 7.739 -17.882 1.00 86.31 203 ILE A CA 1
ATOM 1632 C C . ILE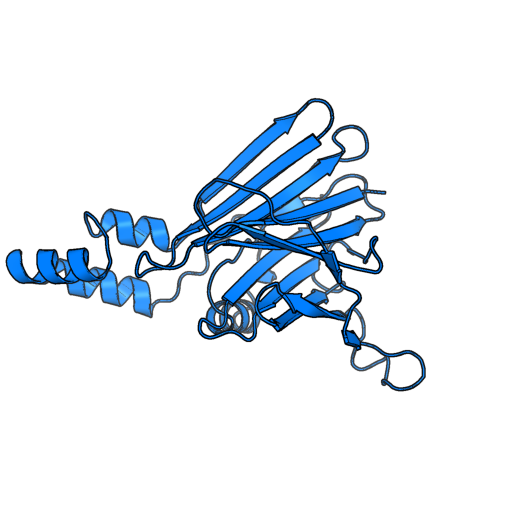 A 1 203 ? -7.624 6.881 -17.126 1.00 86.31 203 ILE A C 1
ATOM 1634 O O . ILE A 1 203 ? -8.755 7.310 -16.903 1.00 86.31 203 ILE A O 1
ATOM 1638 N N . SER A 1 204 ? -7.217 5.676 -16.746 1.00 85.56 204 SER A N 1
ATOM 1639 C CA . SER A 1 204 ? -7.927 4.858 -15.765 1.00 85.56 204 SER A CA 1
ATOM 1640 C C . SER A 1 204 ? -7.201 4.959 -14.434 1.00 85.56 204 SER A C 1
ATOM 1642 O O . SER A 1 204 ? -5.973 4.901 -14.405 1.00 85.56 204 SER A O 1
ATOM 1644 N N . THR A 1 205 ? -7.955 5.102 -13.351 1.00 90.38 205 THR A N 1
ATOM 1645 C CA . THR A 1 205 ? -7.416 5.379 -12.020 1.00 90.38 205 THR A CA 1
ATOM 1646 C C . THR A 1 205 ? -8.026 4.444 -10.989 1.00 90.38 205 THR A C 1
ATOM 1648 O O . THR A 1 205 ? -9.239 4.231 -10.956 1.00 90.38 205 THR A O 1
ATOM 1651 N N . MET A 1 206 ? -7.189 3.915 -10.106 1.00 92.81 206 MET A N 1
ATOM 1652 C CA . MET A 1 206 ? -7.589 3.141 -8.941 1.00 92.81 206 MET A CA 1
ATOM 1653 C C . MET A 1 206 ? -7.142 3.861 -7.673 1.00 92.81 206 MET A C 1
ATOM 1655 O O . MET A 1 206 ? -5.968 4.177 -7.531 1.00 92.81 206 MET A O 1
ATOM 1659 N N . HIS A 1 207 ? -8.063 4.079 -6.739 1.00 95.25 207 HIS A N 1
ATOM 1660 C CA . HIS A 1 207 ? -7.776 4.611 -5.410 1.00 95.25 207 HIS A CA 1
ATOM 1661 C C . HIS A 1 207 ? -7.937 3.518 -4.365 1.00 95.25 207 HIS A C 1
ATOM 1663 O O . HIS A 1 207 ? -8.987 2.879 -4.284 1.00 95.25 207 HIS A O 1
ATOM 1669 N N . ILE A 1 208 ? -6.927 3.351 -3.527 1.00 97.25 208 ILE A N 1
ATOM 1670 C CA . ILE A 1 208 ? -6.900 2.412 -2.420 1.00 97.25 208 ILE A CA 1
ATOM 1671 C C . ILE A 1 208 ? -6.702 3.222 -1.150 1.00 97.25 208 ILE A C 1
ATOM 1673 O O . ILE A 1 208 ? -5.624 3.749 -0.907 1.00 97.25 208 ILE A O 1
ATOM 1677 N N . ASN A 1 209 ? -7.756 3.341 -0.354 1.00 95.69 209 ASN A N 1
ATOM 1678 C CA . ASN A 1 209 ? -7.786 4.180 0.836 1.00 95.69 209 ASN A CA 1
ATOM 1679 C C . ASN A 1 209 ? -7.788 3.324 2.096 1.00 95.69 209 ASN A C 1
ATOM 1681 O O . ASN A 1 209 ? -8.562 2.374 2.198 1.00 95.69 209 ASN A O 1
ATOM 1685 N N . GLN A 1 210 ? -7.002 3.716 3.087 1.00 94.88 210 GLN A N 1
ATOM 1686 C CA . GLN A 1 210 ? -6.926 3.059 4.378 1.00 94.88 210 GLN A CA 1
ATOM 1687 C C . GLN A 1 210 ? -6.965 4.105 5.487 1.00 94.88 210 GLN A C 1
ATOM 1689 O O . GLN A 1 210 ? -6.026 4.873 5.668 1.00 94.88 210 GLN A O 1
ATOM 1694 N N . VAL A 1 211 ? -8.049 4.110 6.258 1.00 94.50 211 VAL A N 1
ATOM 1695 C CA . VAL A 1 211 ? -8.096 4.849 7.524 1.00 94.50 211 VAL A CA 1
ATOM 1696 C C . VAL A 1 211 ? -7.420 3.982 8.576 1.00 94.50 211 VAL A C 1
ATOM 1698 O O . VAL A 1 211 ? -7.786 2.815 8.732 1.00 94.50 211 VAL A O 1
ATOM 1701 N N . MET A 1 212 ? -6.428 4.521 9.278 1.00 91.75 212 MET A N 1
ATOM 1702 C CA . MET A 1 212 ? -5.742 3.786 10.337 1.00 91.75 212 MET A CA 1
ATOM 1703 C C . MET A 1 212 ? -6.685 3.530 11.512 1.00 91.75 212 MET A C 1
ATOM 1705 O O . MET A 1 212 ? -7.707 4.198 11.682 1.00 91.75 212 MET A O 1
ATOM 1709 N N . PHE A 1 213 ? -6.358 2.527 12.326 1.00 94.75 213 PHE A N 1
ATOM 1710 C CA . PHE A 1 213 ? -7.264 2.018 13.355 1.00 94.75 213 PHE A CA 1
ATOM 1711 C C . PHE A 1 213 ? -7.761 3.110 14.324 1.00 94.75 213 PHE A C 1
ATOM 1713 O O . PHE A 1 213 ? -8.943 3.141 14.667 1.00 94.75 213 PHE A O 1
ATOM 1720 N N . ASP A 1 214 ? -6.890 4.055 14.692 1.00 93.44 214 ASP A N 1
ATOM 1721 C CA . ASP A 1 214 ? -7.192 5.182 15.585 1.00 93.44 214 ASP A CA 1
ATOM 1722 C C . ASP A 1 214 ? -7.960 6.346 14.924 1.00 93.44 214 ASP A C 1
ATOM 1724 O O . ASP A 1 214 ? -8.334 7.310 15.597 1.00 93.44 214 ASP A O 1
ATOM 1728 N N . GLY A 1 215 ? -8.185 6.274 13.610 1.00 92.88 215 GLY A N 1
ATOM 1729 C CA . GLY A 1 215 ? -8.880 7.292 12.827 1.00 92.88 215 GLY A CA 1
ATOM 1730 C C . GLY A 1 215 ? -8.132 8.620 12.699 1.00 92.88 215 GLY A C 1
ATOM 1731 O O . GLY A 1 215 ? -8.775 9.638 12.440 1.00 92.88 215 GLY A O 1
ATOM 1732 N N . LYS A 1 216 ? -6.817 8.659 12.954 1.00 89.75 216 LYS A N 1
ATOM 1733 C CA . LYS A 1 216 ? -6.008 9.882 12.811 1.00 89.75 216 LYS A CA 1
ATOM 1734 C C . LYS A 1 216 ? -5.253 9.932 11.492 1.00 89.75 216 LYS A C 1
ATOM 1736 O O . LYS A 1 216 ? -5.264 10.970 10.842 1.00 89.75 216 LYS A O 1
ATOM 1741 N N . ASN A 1 217 ? -4.631 8.822 11.111 1.00 88.44 217 ASN A N 1
ATOM 1742 C CA . ASN A 1 217 ? -3.842 8.738 9.885 1.00 88.44 217 ASN A CA 1
ATOM 1743 C C . ASN A 1 217 ? -4.669 8.096 8.770 1.00 88.44 217 ASN A C 1
ATOM 1745 O O . ASN A 1 217 ? -5.475 7.193 9.017 1.00 88.44 217 ASN A O 1
ATOM 1749 N N . HIS A 1 218 ? -4.470 8.558 7.539 1.00 92.88 218 HIS A N 1
ATOM 1750 C CA . HIS A 1 218 ? -5.176 8.044 6.370 1.00 92.88 218 HIS A CA 1
ATOM 1751 C C . HIS A 1 218 ? -4.201 7.886 5.216 1.00 92.88 218 HIS A C 1
ATOM 1753 O O . HIS A 1 218 ? -3.672 8.866 4.715 1.00 92.88 218 HIS A O 1
ATOM 1759 N N . LEU A 1 219 ? -4.000 6.662 4.763 1.00 94.62 219 LEU A N 1
ATOM 1760 C CA . LEU A 1 219 ? -3.124 6.383 3.639 1.00 94.62 219 LEU A CA 1
ATOM 1761 C C . LEU A 1 219 ? -3.972 6.213 2.380 1.00 94.62 219 LEU A C 1
ATOM 1763 O O . LEU A 1 219 ? -4.966 5.485 2.395 1.00 94.62 219 LEU A O 1
ATOM 1767 N N . LEU A 1 220 ? -3.572 6.848 1.285 1.00 95.38 220 LEU A N 1
ATOM 1768 C CA . LEU A 1 220 ? -4.100 6.585 -0.050 1.00 95.38 220 LEU A CA 1
ATOM 1769 C C . LEU A 1 220 ? -2.972 6.090 -0.941 1.00 95.38 220 LEU A C 1
ATOM 1771 O O . LEU A 1 220 ? -1.894 6.672 -0.955 1.00 95.38 220 LEU A O 1
ATOM 1775 N N . LEU A 1 221 ? -3.283 5.090 -1.755 1.00 96.69 221 LEU A N 1
ATOM 1776 C CA . LEU A 1 221 ? -2.571 4.765 -2.977 1.00 96.69 221 LEU A CA 1
ATOM 1777 C C . LEU A 1 221 ? -3.469 5.045 -4.178 1.00 96.69 221 LEU A C 1
ATOM 1779 O O . LEU A 1 221 ? -4.514 4.420 -4.331 1.00 96.69 221 LEU A O 1
ATOM 1783 N N . GLU A 1 222 ? -3.056 5.953 -5.043 1.00 95.62 222 GLU A N 1
ATOM 1784 C CA . GLU A 1 222 ? -3.606 6.125 -6.379 1.00 95.62 222 GLU A CA 1
ATOM 1785 C C . GLU A 1 222 ? -2.694 5.429 -7.376 1.00 95.62 222 GLU A C 1
ATOM 1787 O O . GLU A 1 222 ? -1.493 5.670 -7.361 1.00 95.62 222 GLU A O 1
ATOM 1792 N N . LEU A 1 223 ? -3.262 4.606 -8.250 1.00 93.81 223 LEU A N 1
ATOM 1793 C CA . LEU A 1 223 ? -2.602 4.068 -9.430 1.00 93.81 223 LEU A CA 1
ATOM 1794 C C . LEU A 1 223 ? -3.332 4.589 -10.664 1.00 93.81 223 LEU A C 1
ATOM 1796 O O . LEU A 1 223 ? -4.508 4.275 -10.839 1.00 93.81 223 LEU A O 1
ATOM 1800 N N . SER A 1 224 ? -2.650 5.334 -11.527 1.00 90.44 224 SER A N 1
ATOM 1801 C CA . SER A 1 224 ? -3.219 5.820 -12.787 1.00 90.44 224 SER A CA 1
ATOM 1802 C C . SER A 1 224 ? -2.448 5.283 -13.993 1.00 90.44 224 SER A C 1
ATOM 1804 O O . SER A 1 224 ? -1.219 5.204 -13.971 1.00 90.44 224 SER A O 1
ATOM 1806 N N . VAL A 1 225 ? -3.178 4.911 -15.049 1.00 86.06 225 VAL A N 1
ATOM 1807 C CA . VAL A 1 225 ? -2.645 4.360 -16.302 1.00 86.06 225 VAL A CA 1
ATOM 1808 C C . VAL A 1 225 ? -3.255 5.043 -17.522 1.00 86.06 225 VAL A C 1
ATOM 1810 O O . VAL A 1 225 ? -4.447 5.337 -17.540 1.00 86.06 225 VAL A O 1
ATOM 1813 N N . ASP A 1 226 ? -2.453 5.262 -18.567 1.00 84.19 226 ASP A N 1
ATOM 1814 C CA . ASP A 1 226 ? -2.942 5.694 -19.884 1.00 84.19 226 ASP A CA 1
ATOM 1815 C C . ASP A 1 226 ? -3.775 4.573 -20.534 1.00 84.19 226 ASP A C 1
ATOM 1817 O O . ASP A 1 226 ? -3.229 3.576 -21.020 1.00 84.19 226 ASP A O 1
ATOM 1821 N N . SER A 1 227 ? -5.098 4.766 -20.567 1.00 77.88 227 SER A N 1
ATOM 1822 C CA . SER A 1 227 ? -6.097 3.799 -21.044 1.00 77.88 227 SER A CA 1
ATOM 1823 C C . SER A 1 227 ? -5.897 3.381 -22.504 1.00 77.88 227 SER A C 1
ATOM 1825 O O . SER A 1 227 ? -6.423 2.350 -22.922 1.00 77.88 227 SER A O 1
ATOM 1827 N N . LYS A 1 228 ? -5.177 4.173 -23.313 1.00 74.81 228 LYS A N 1
ATOM 1828 C CA . LYS A 1 228 ? -4.893 3.834 -24.718 1.00 74.81 228 LYS A CA 1
ATOM 1829 C C . LYS A 1 228 ? -3.660 2.951 -24.866 1.00 74.81 228 LYS A C 1
ATOM 1831 O O . LYS A 1 228 ? -3.494 2.312 -25.902 1.00 74.81 228 LYS A O 1
ATOM 1836 N N . LYS A 1 229 ? -2.778 2.948 -23.866 1.00 70.50 229 LYS A N 1
ATOM 1837 C CA . LYS A 1 229 ? -1.505 2.218 -23.900 1.00 70.50 229 LYS A CA 1
ATOM 1838 C C . LYS A 1 229 ? -1.554 0.919 -23.115 1.00 70.50 229 LYS A C 1
ATOM 1840 O O . LYS A 1 229 ? -0.776 0.019 -23.428 1.00 70.50 229 LYS A O 1
ATOM 1845 N N . ALA A 1 230 ? -2.415 0.837 -22.106 1.00 68.69 230 ALA A N 1
ATOM 1846 C CA . ALA A 1 230 ? -2.515 -0.332 -21.255 1.00 68.69 230 ALA A CA 1
ATOM 1847 C C . ALA A 1 230 ? -3.812 -0.372 -20.441 1.00 68.69 230 ALA A C 1
ATOM 1849 O O . ALA A 1 230 ? -4.550 0.609 -20.354 1.00 68.69 230 ALA A O 1
ATOM 1850 N N . ALA A 1 231 ? -4.041 -1.524 -19.816 1.00 67.19 231 ALA A N 1
ATOM 1851 C CA . ALA A 1 231 ? -5.102 -1.747 -18.847 1.00 67.19 231 ALA A CA 1
ATOM 1852 C C . ALA A 1 231 ? -4.522 -2.303 -17.538 1.00 67.19 231 ALA A C 1
ATOM 1854 O O . ALA A 1 231 ? -3.528 -3.040 -17.565 1.00 67.19 231 ALA A O 1
ATOM 1855 N N . ILE A 1 232 ? -5.169 -1.926 -16.435 1.00 64.25 232 ILE A N 1
ATOM 1856 C CA . ILE A 1 232 ? -4.989 -2.447 -15.074 1.00 64.25 232 ILE A CA 1
ATOM 1857 C C . ILE A 1 232 ? -6.337 -2.924 -14.540 1.00 64.25 232 ILE A C 1
ATOM 1859 O O . ILE A 1 232 ? -7.366 -2.412 -15.051 1.00 64.25 232 ILE A O 1
#